Protein AF-0000000076552022 (afdb_homodimer)

InterPro domains:
  IPR011051 RmlC-like cupin domain superfamily [SSF51182] (37-109)
  IPR013096 Cupin 2, conserved barrel [PF07883] (40-100)
  IPR014710 RmlC-like jelly roll fold [G3DSA:2.60.120.10] (16-134)
  IPR053146 Quercetin 2,3-dioxygenase-like [PTHR36440] (40-104)

Radius of gyration: 19.05 Å; Cα contacts (8 Å, |Δi|>4): 678; chains: 2; bounding box: 36×60×44 Å

Foldseek 3Di:
DDPQPPDDPLPVDWDDDLPDFKIKHKDKDAADALPPFDWPDAWKAAQQKKKKKAWQAAWKWKDWAPDIDIDHHGDMDIHDHPTTMIMGRNGNGMTMMMMMIHSLVVVLVVVCVVDPDNDPVVNQVSQVVSRMGGD/DPDQCPDPDQPQDWDDDLPDFKIKHKDKDAADALPPFDWPDAWKAAQQKKKKKAWQAAWKWKDWAPDIDIDHHGDMDIHDHPTTMTMGHNGNGMTMMMMMIHSLVVVLVVCCVVDPDNDPVVNQVSQVVSRMGGD

Structure (mmCIF, N/CA/C/O backbone):
data_AF-0000000076552022-model_v1
#
loop_
_entity.id
_entity.type
_entity.pdbx_description
1 polymer 'Cupin domain'
#
loop_
_atom_site.group_PDB
_atom_site.id
_atom_site.type_symbol
_atom_site.label_atom_id
_atom_site.label_alt_id
_atom_site.label_comp_id
_atom_site.label_asym_id
_atom_site.label_entity_id
_atom_site.label_seq_id
_atom_site.pdbx_PDB_ins_code
_atom_site.Cartn_x
_atom_site.Cartn_y
_atom_site.Cartn_z
_atom_site.occupancy
_atom_site.B_iso_or_equiv
_atom_site.auth_seq_id
_atom_site.auth_comp_id
_atom_site.auth_asym_id
_atom_site.auth_atom_id
_atom_site.pdbx_PDB_model_num
ATOM 1 N N . MET A 1 1 ? -14.531 -3.98 -18.516 1 25.97 1 MET A N 1
ATOM 2 C CA . MET A 1 1 ? -13.68 -4.375 -17.406 1 25.97 1 MET A CA 1
ATOM 3 C C . MET A 1 1 ? -12.602 -3.326 -17.141 1 25.97 1 MET A C 1
ATOM 5 O O . MET A 1 1 ? -11.922 -2.887 -18.062 1 25.97 1 MET A O 1
ATOM 9 N N . PRO A 1 2 ? -12.555 -2.561 -15.914 1 28.98 2 PRO A N 1
ATOM 10 C CA . PRO A 1 2 ? -11.648 -1.412 -15.93 1 28.98 2 PRO A CA 1
ATOM 11 C C . PRO A 1 2 ? -10.188 -1.818 -16.156 1 28.98 2 PRO A C 1
ATOM 13 O O . PRO A 1 2 ? -9.797 -2.932 -15.789 1 28.98 2 PRO A O 1
ATOM 16 N N . SER A 1 3 ? -9.602 -1.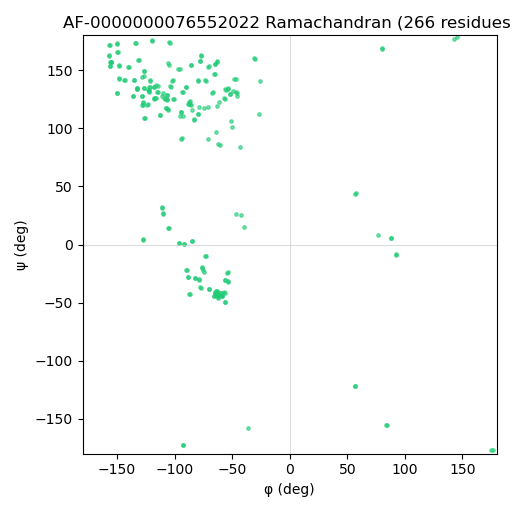271 -17.188 1 30.42 3 SER A N 1
ATOM 17 C CA . SER A 1 3 ? -8.219 -1.479 -17.609 1 30.42 3 SER A CA 1
ATOM 18 C C . SER A 1 3 ? -7.254 -1.313 -16.453 1 30.42 3 SER A C 1
ATOM 20 O O . SER A 1 3 ? -7.488 -0.507 -15.547 1 30.42 3 SER A O 1
ATOM 22 N N . PRO A 1 4 ? -6.359 -2.285 -16.344 1 32.91 4 PRO A N 1
ATOM 23 C CA . PRO A 1 4 ? -5.332 -2.088 -15.32 1 32.91 4 PRO A CA 1
ATOM 24 C C . PRO A 1 4 ? -4.645 -0.73 -15.43 1 32.91 4 PRO A C 1
ATOM 26 O O . PRO A 1 4 ? -4.332 -0.279 -16.531 1 32.91 4 PRO A O 1
ATOM 29 N N . THR A 1 5 ? -4.816 0.214 -14.695 1 30.05 5 THR A N 1
ATOM 30 C CA .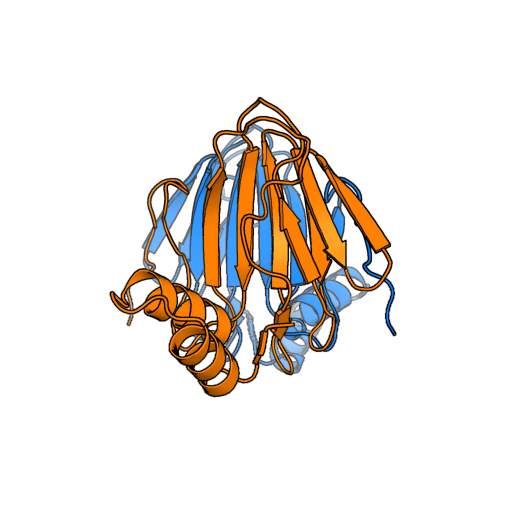 THR A 1 5 ? -4.16 1.517 -14.734 1 30.05 5 THR A CA 1
ATOM 31 C C . THR A 1 5 ? -2.701 1.404 -14.305 1 30.05 5 THR A C 1
ATOM 33 O O . THR A 1 5 ? -2.404 0.905 -13.219 1 30.05 5 THR A O 1
ATOM 36 N N . ILE A 1 6 ? -1.771 1.177 -15.273 1 32.69 6 ILE A N 1
ATOM 37 C CA . ILE A 1 6 ? -0.338 1.251 -15.016 1 32.69 6 ILE A CA 1
ATOM 38 C C . ILE A 1 6 ? 0.043 2.68 -14.633 1 32.69 6 ILE A C 1
ATOM 40 O O . ILE A 1 6 ? -0.282 3.629 -15.352 1 32.69 6 ILE A O 1
ATOM 44 N N . ALA A 1 7 ? 0.147 2.965 -13.375 1 33.47 7 ALA A N 1
ATOM 45 C CA . ALA A 1 7 ? 0.565 4.348 -13.164 1 33.47 7 ALA A CA 1
ATOM 46 C C . ALA A 1 7 ? 2.084 4.477 -13.219 1 33.47 7 ALA A C 1
ATOM 48 O O . ALA A 1 7 ? 2.807 3.588 -12.766 1 33.47 7 ALA A O 1
ATOM 49 N N . PRO A 1 8 ? 2.635 5.199 -14.188 1 31.22 8 PRO A N 1
ATOM 50 C CA . PRO A 1 8 ? 4.055 5.555 -14.102 1 31.22 8 PRO A CA 1
ATOM 51 C C . PRO A 1 8 ? 4.539 5.727 -12.664 1 31.22 8 PRO A C 1
ATOM 53 O O . PRO A 1 8 ? 3.727 5.828 -11.742 1 31.22 8 PRO A O 1
ATOM 56 N N . PRO A 1 9 ? 5.941 5.648 -12.406 1 31.11 9 PRO A N 1
ATOM 57 C CA . PRO A 1 9 ? 6.441 6.016 -11.078 1 31.11 9 PRO A CA 1
ATOM 58 C C . PRO A 1 9 ? 5.539 7.016 -10.359 1 31.11 9 PRO A C 1
ATOM 60 O O . PRO A 1 9 ? 4.973 7.91 -11 1 31.11 9 PRO A O 1
ATOM 63 N N . LEU A 1 10 ? 4.891 6.656 -9.305 1 40.28 10 LEU A N 1
ATOM 64 C CA . LEU A 1 10 ? 3.91 7.508 -8.641 1 40.28 10 LEU A CA 1
ATOM 65 C C . LEU A 1 10 ? 4.41 8.945 -8.555 1 40.28 10 LEU A C 1
ATOM 67 O O . LEU A 1 10 ? 5.234 9.273 -7.699 1 40.28 10 LEU A O 1
ATOM 71 N N . SER A 1 11 ? 5.172 9.391 -9.273 1 32.56 11 SER A N 1
ATOM 72 C CA . SER A 1 11 ? 5.164 10.852 -9.273 1 32.56 11 SER A CA 1
ATOM 73 C C . SER A 1 11 ? 3.74 11.398 -9.273 1 32.56 11 SER A C 1
ATOM 75 O O . SER A 1 11 ? 3.088 11.43 -10.32 1 32.56 11 SER A O 1
ATOM 77 N N . GLY A 1 12 ? 3.195 11.484 -8.125 1 40.91 12 GLY A N 1
ATOM 78 C CA . GLY A 1 12 ? 1.859 12.039 -7.988 1 40.91 12 GLY A CA 1
ATOM 79 C C . GLY A 1 12 ? 0.764 11.078 -8.414 1 40.91 12 GLY A C 1
ATOM 80 O O . GLY A 1 12 ? -0.41 11.453 -8.469 1 40.91 12 GLY A O 1
ATOM 81 N N . ASN A 1 13 ? 1.201 9.812 -8.688 1 53.66 13 ASN A N 1
ATOM 82 C CA . ASN A 1 13 ? 0.254 8.898 -9.328 1 53.66 13 ASN A CA 1
ATOM 83 C C . ASN A 1 13 ? -0.509 8.078 -8.297 1 53.66 13 ASN A C 1
ATOM 85 O O . ASN A 1 13 ? 0.049 7.688 -7.27 1 53.66 13 ASN A O 1
ATOM 89 N N . VAL A 1 14 ? -1.591 8.328 -8.211 1 53.44 14 VAL A N 1
ATOM 90 C CA . VAL A 1 14 ? -2.562 7.621 -7.387 1 53.44 14 VAL A CA 1
ATOM 91 C C . VAL A 1 14 ? -3.002 6.336 -8.086 1 53.44 14 VAL A C 1
ATOM 93 O O . VAL A 1 14 ? -3.281 6.34 -9.289 1 53.44 14 VAL A O 1
ATOM 96 N N . LEU A 1 15 ? -2.707 5.242 -7.387 1 70.81 15 LEU A N 1
ATOM 97 C CA . LEU A 1 15 ? -3.15 3.947 -7.891 1 70.81 15 LEU A CA 1
ATOM 98 C C . LEU A 1 15 ? -4.246 3.367 -7.004 1 70.81 15 LEU A C 1
ATOM 100 O O . LEU A 1 15 ? -4.121 3.355 -5.777 1 70.81 15 LEU A O 1
ATOM 104 N N . GLY A 1 16 ? -5.309 3.002 -7.633 1 76.69 16 GLY A N 1
ATOM 105 C CA . GLY A 1 16 ? -6.445 2.404 -6.957 1 76.69 16 GLY A CA 1
ATOM 106 C C . GLY A 1 16 ? -7.777 2.793 -7.57 1 76.69 16 GLY A C 1
ATOM 107 O O . GLY A 1 16 ? -7.82 3.377 -8.656 1 76.69 16 GLY A O 1
ATOM 108 N N . SER A 1 17 ? -8.781 2.223 -6.965 1 66.88 17 SER A N 1
ATOM 109 C CA . SER A 1 17 ? -10.133 2.523 -7.426 1 66.88 17 SER A CA 1
ATOM 110 C C . SER A 1 17 ? -10.945 3.227 -6.34 1 66.88 17 SER A C 1
ATOM 112 O O . SER A 1 17 ? -10.828 2.891 -5.16 1 66.88 17 SER A O 1
ATOM 114 N N . PRO A 1 18 ? -11.664 4.238 -6.77 1 73.19 18 PRO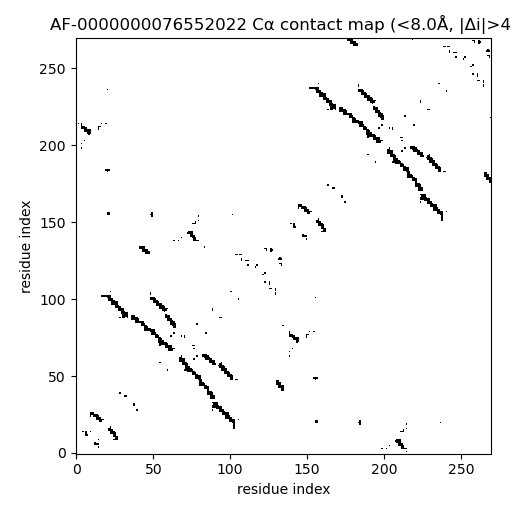 A N 1
ATOM 115 C CA . PRO A 1 18 ? -12.5 4.938 -5.797 1 73.19 18 PRO A CA 1
ATOM 116 C C . PRO A 1 18 ? -13.445 3.996 -5.051 1 73.19 18 PRO A C 1
ATOM 118 O O . PRO A 1 18 ? -13.867 4.297 -3.93 1 73.19 18 PRO A O 1
ATOM 121 N N . ASP A 1 19 ? -13.711 2.924 -5.684 1 77.06 19 ASP A N 1
ATOM 122 C CA . ASP A 1 19 ? -14.602 1.954 -5.059 1 77.06 19 ASP A CA 1
ATOM 123 C C . ASP A 1 19 ? -13.828 0.748 -4.535 1 77.06 19 ASP A C 1
ATOM 125 O O . ASP A 1 19 ? -14.422 -0.265 -4.164 1 77.06 19 ASP A O 1
ATOM 129 N N . GLY A 1 20 ? -12.594 0.937 -4.473 1 82.31 20 GLY A N 1
ATOM 130 C CA . GLY A 1 20 ? -11.758 -0.175 -4.047 1 82.31 20 GLY A CA 1
ATOM 131 C C . GLY A 1 20 ? -11.492 -0.183 -2.553 1 82.31 20 GLY A C 1
ATOM 132 O O . GLY A 1 20 ? -12.164 0.521 -1.795 1 82.31 20 GLY A O 1
ATOM 133 N N . ALA A 1 21 ? -10.633 -1.082 -2.23 1 85.88 21 ALA A N 1
ATOM 134 C CA . ALA A 1 21 ? -10.328 -1.26 -0.812 1 85.88 21 ALA A CA 1
ATOM 135 C C . ALA A 1 21 ? -9.297 -0.239 -0.339 1 85.88 21 ALA A C 1
ATOM 137 O O . ALA A 1 21 ? -9.305 0.166 0.825 1 85.88 21 ALA A O 1
ATOM 138 N N . PHE A 1 22 ? -8.469 0.157 -1.28 1 90.31 22 PHE A N 1
ATOM 139 C CA . PHE A 1 22 ? -7.402 1.073 -0.892 1 90.31 22 PHE A CA 1
ATOM 140 C C . PHE A 1 22 ? -6.906 1.868 -2.094 1 90.31 22 PHE A C 1
ATOM 142 O O . PHE A 1 22 ? -7.242 1.549 -3.236 1 90.31 22 PHE A O 1
ATOM 149 N N . ILE A 1 23 ? -6.211 2.959 -1.806 1 87.81 23 ILE A N 1
ATOM 150 C CA . ILE A 1 23 ? -5.543 3.824 -2.771 1 87.81 23 ILE A CA 1
ATOM 151 C C . ILE A 1 23 ? -4.078 4 -2.375 1 87.81 23 ILE A C 1
ATOM 153 O O . ILE A 1 23 ? -3.766 4.191 -1.198 1 87.81 23 ILE A O 1
ATOM 157 N N . LEU A 1 24 ? -3.189 3.879 -3.33 1 89.69 24 LEU A N 1
ATOM 158 C CA . LEU A 1 24 ? -1.768 4.168 -3.178 1 89.69 24 LEU A CA 1
ATOM 159 C C . LEU A 1 24 ? -1.399 5.469 -3.881 1 89.69 24 LEU A C 1
ATOM 161 O O . LEU A 1 24 ? -1.761 5.676 -5.043 1 89.69 24 LEU A O 1
ATOM 165 N N . ALA A 1 25 ? -0.719 6.367 -3.146 1 88.88 25 ALA A N 1
ATOM 166 C CA . ALA A 1 25 ? -0.235 7.613 -3.734 1 88.88 25 ALA A CA 1
ATOM 167 C C . ALA A 1 25 ? 1.224 7.867 -3.361 1 88.88 25 ALA A C 1
ATOM 169 O O . ALA A 1 25 ? 1.626 7.645 -2.217 1 88.88 25 ALA A O 1
ATOM 170 N N . GLU A 1 26 ? 1.987 8.234 -4.305 1 88.75 26 GLU A N 1
ATOM 171 C CA . GLU A 1 26 ? 3.357 8.648 -4.016 1 88.75 26 GLU A CA 1
ATOM 172 C C . GLU A 1 26 ? 3.447 10.156 -3.816 1 88.75 26 GLU A C 1
ATOM 174 O O . GLU A 1 26 ? 2.93 10.93 -4.629 1 88.75 26 GLU A O 1
ATOM 179 N N . TRP A 1 27 ? 4.105 10.586 -2.732 1 89.75 27 TRP A N 1
ATOM 180 C CA . TRP A 1 27 ? 4.219 12.008 -2.404 1 89.75 27 TRP A CA 1
ATOM 181 C C . TRP A 1 27 ? 5.664 12.375 -2.082 1 89.75 27 TRP A C 1
ATOM 183 O O . TRP A 1 27 ? 6.484 11.5 -1.785 1 89.75 27 TRP A O 1
ATOM 193 N N . G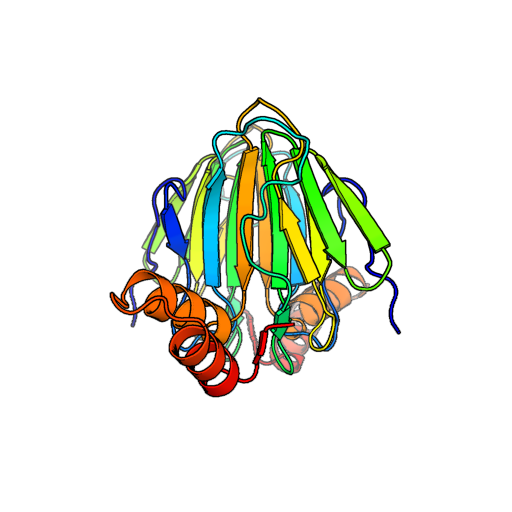LN A 1 28 ? 5.871 13.633 -2.217 1 92.12 28 GLN A N 1
ATOM 194 C CA . GLN A 1 28 ? 7.18 14.18 -1.866 1 92.12 28 GLN A CA 1
ATOM 195 C C . GLN A 1 28 ? 7.039 15.469 -1.062 1 92.12 28 GLN A C 1
ATOM 197 O O . GLN A 1 28 ? 6.102 16.25 -1.278 1 92.12 28 GLN A O 1
ATOM 202 N N . ASP A 1 29 ? 7.883 15.633 -0.109 1 93.19 29 ASP A N 1
ATOM 203 C CA . ASP A 1 29 ? 8.062 16.891 0.619 1 93.19 29 ASP A CA 1
ATOM 204 C C . ASP A 1 29 ? 9.508 17.375 0.521 1 93.19 29 ASP A C 1
ATOM 206 O O . ASP A 1 29 ? 10.445 16.594 0.717 1 93.19 29 ASP A O 1
ATOM 210 N N . PRO A 1 30 ? 9.766 18.625 0.21 1 93.19 30 PRO A N 1
ATOM 211 C CA . PRO A 1 30 ? 11.109 19.109 -0.102 1 93.19 30 PRO A CA 1
ATOM 212 C C . PRO A 1 30 ? 12 19.219 1.135 1 93.19 30 PRO A C 1
ATOM 214 O O . PRO A 1 30 ? 13.219 19.344 1.013 1 93.19 30 PRO A O 1
ATOM 217 N N . GLY A 1 31 ? 11.516 19.094 2.271 1 94.69 31 GLY A N 1
ATOM 218 C CA . GLY A 1 31 ? 12.266 19.375 3.48 1 94.69 31 GLY A CA 1
ATOM 219 C C . GLY A 1 31 ? 12.328 20.859 3.803 1 94.69 31 GLY A C 1
ATOM 220 O O . GLY A 1 31 ? 11.758 21.688 3.082 1 94.69 31 GLY A O 1
ATOM 221 N N . GLY A 1 32 ? 12.75 21.203 4.922 1 94.62 32 GLY A N 1
ATOM 222 C CA . GLY A 1 32 ? 12.859 22.562 5.426 1 94.62 32 GLY A CA 1
ATOM 223 C C . GLY A 1 32 ? 13.328 22.625 6.867 1 94.62 32 GLY A C 1
ATOM 224 O O . GLY A 1 32 ? 13.781 21.625 7.426 1 94.62 32 GLY A O 1
ATOM 225 N N . PRO A 1 33 ? 13.359 23.828 7.348 1 93.12 33 PRO A N 1
ATOM 226 C CA . PRO A 1 33 ? 13.797 23.953 8.742 1 93.12 33 PRO A CA 1
ATOM 227 C C . PRO A 1 33 ? 13.008 23.031 9.68 1 93.12 33 PRO A C 1
ATOM 229 O O . PRO A 1 33 ? 11.773 23.016 9.633 1 93.12 33 PRO A O 1
ATOM 232 N N . PRO A 1 34 ? 13.664 22.266 10.492 1 88.12 34 PRO A N 1
ATOM 233 C CA . PRO A 1 34 ? 13.016 21.234 11.289 1 88.12 34 PRO A CA 1
ATOM 234 C C . PRO A 1 34 ? 12.266 21.797 12.492 1 88.12 34 PRO A C 1
ATOM 236 O O . PRO A 1 34 ? 11.453 21.094 13.102 1 88.12 34 PRO A O 1
ATOM 239 N N . ASP A 1 35 ? 12.594 23.016 12.938 1 90.5 35 ASP A N 1
ATOM 240 C CA . ASP A 1 35 ? 11.961 23.625 14.109 1 90.5 35 ASP A CA 1
ATOM 241 C C . ASP A 1 35 ? 11.422 25.016 13.781 1 90.5 35 ASP A C 1
ATOM 243 O O . ASP A 1 35 ? 12.164 25.875 13.32 1 90.5 35 ASP A O 1
ATOM 247 N N . PRO A 1 36 ? 10.109 25.297 13.906 1 93.12 36 PRO A N 1
ATOM 248 C CA . PRO A 1 36 ? 9.188 24.281 14.414 1 93.12 36 PRO A CA 1
ATOM 249 C C . PRO A 1 36 ? 8.836 23.234 13.359 1 93.12 36 PRO A C 1
ATOM 251 O O . PRO A 1 36 ? 9.102 23.422 12.172 1 93.12 36 PRO A O 1
ATOM 254 N N . PRO A 1 37 ? 8.289 22.078 13.812 1 93.56 37 PRO A N 1
ATOM 255 C CA . PRO A 1 37 ? 7.91 21.062 12.828 1 93.56 37 PRO A CA 1
ATOM 256 C C . PRO A 1 37 ? 6.988 21.609 11.742 1 93.56 37 PRO A C 1
ATOM 258 O O . PRO A 1 37 ? 6.031 22.328 12.039 1 93.56 37 PRO A O 1
ATOM 261 N N . ARG A 1 38 ? 7.305 21.266 10.5 1 94.38 38 ARG A N 1
ATOM 262 C CA . ARG A 1 38 ? 6.473 21.609 9.352 1 94.38 38 ARG A CA 1
ATOM 263 C C . ARG A 1 38 ? 5.508 20.469 9.016 1 94.38 38 ARG A C 1
ATOM 265 O O . ARG A 1 38 ? 5.809 19.625 8.172 1 94.38 38 ARG A O 1
ATOM 272 N N . LEU A 1 39 ? 4.34 20.562 9.594 1 95.25 39 LEU A N 1
ATOM 273 C CA . LEU A 1 39 ? 3.375 19.484 9.445 1 95.25 39 LEU A CA 1
ATOM 274 C C . LEU A 1 39 ? 2.889 19.391 8 1 95.25 39 LEU A C 1
ATOM 276 O O . LEU A 1 39 ? 2.521 20.406 7.398 1 95.25 39 LEU A O 1
ATOM 280 N N . ILE A 1 40 ? 2.92 18.203 7.461 1 94.44 40 ILE A N 1
ATOM 281 C CA . ILE A 1 40 ? 2.391 17.984 6.121 1 94.44 40 ILE A CA 1
ATOM 282 C C . ILE A 1 40 ? 0.865 17.922 6.168 1 94.44 40 ILE A C 1
ATOM 284 O O . ILE A 1 40 ? 0.19 18.375 5.242 1 94.44 40 ILE A O 1
ATOM 288 N N . ALA A 1 41 ? 0.335 17.359 7.188 1 94.75 41 ALA A N 1
ATOM 289 C CA . ALA A 1 41 ? -1.09 17.391 7.512 1 94.75 41 ALA A CA 1
ATOM 290 C C . ALA A 1 41 ? -1.316 17.844 8.945 1 94.75 41 ALA A C 1
ATOM 292 O O . ALA A 1 41 ? -0.527 17.531 9.836 1 94.75 41 ALA A O 1
ATOM 293 N N . PRO A 1 42 ? -2.402 18.594 9.172 1 95.38 42 PRO A N 1
ATOM 294 C CA . PRO A 1 42 ? -2.703 18.953 10.562 1 95.38 42 PRO A CA 1
ATOM 295 C C . PRO A 1 42 ? -3 17.75 11.438 1 95.38 42 PRO A C 1
ATOM 297 O O . PRO A 1 42 ? -3.318 16.672 10.922 1 95.38 42 PRO A O 1
ATOM 300 N N . LEU A 1 43 ? -2.83 17.938 12.727 1 96.94 43 LEU A N 1
ATOM 301 C CA . LEU A 1 43 ? -3.229 16.875 13.641 1 96.94 43 LEU A CA 1
ATOM 302 C C . LEU A 1 43 ? -4.699 16.516 13.461 1 96.94 43 LEU A C 1
ATOM 304 O O . LEU A 1 43 ? -5.562 17.406 13.484 1 96.94 43 LEU A O 1
ATOM 308 N N . HIS A 1 44 ? -5.02 15.234 13.227 1 98.06 44 HIS A N 1
ATOM 309 C CA . HIS A 1 44 ? -6.383 14.789 12.953 1 98.06 44 HIS A CA 1
ATOM 310 C C . HIS A 1 44 ? -6.555 13.312 13.281 1 98.06 44 HIS A C 1
ATOM 312 O O . HIS A 1 44 ? -5.59 12.641 13.656 1 98.06 44 HIS A O 1
ATOM 318 N N . VAL A 1 45 ? -7.758 12.867 13.227 1 98.19 45 VAL A N 1
ATOM 319 C CA . VAL A 1 45 ? -8.086 11.461 13.438 1 98.19 45 VAL A CA 1
ATOM 320 C C . VAL A 1 45 ? -9.102 11 12.391 1 98.19 45 VAL A C 1
ATOM 322 O O . VAL A 1 45 ? -10.023 11.742 12.047 1 98.19 45 VAL A O 1
ATOM 325 N N . HIS A 1 46 ? -8.805 9.922 11.719 1 97.81 46 HIS A N 1
ATOM 326 C CA . HIS A 1 46 ? -9.812 9.195 10.953 1 97.81 46 HIS A CA 1
ATOM 327 C C . HIS A 1 46 ? -10.539 8.172 11.828 1 97.81 46 HIS A C 1
ATOM 329 O O . HIS A 1 46 ? -9.914 7.238 12.336 1 97.81 46 HIS A O 1
ATOM 335 N N . HIS A 1 47 ? -11.812 8.305 11.883 1 97.5 47 HIS A N 1
ATOM 336 C CA . HIS A 1 47 ? -12.516 7.484 12.859 1 97.5 47 HIS A CA 1
ATOM 337 C C . HIS A 1 47 ? -12.695 6.059 12.352 1 97.5 47 HIS A C 1
ATOM 339 O O . HIS A 1 47 ? -12.695 5.113 13.148 1 97.5 47 HIS A O 1
ATOM 345 N N . ASN A 1 48 ? -12.797 5.871 11.016 1 95.44 48 ASN A N 1
ATOM 346 C CA . ASN A 1 48 ? -13.125 4.543 10.508 1 95.44 48 ASN A CA 1
ATOM 347 C C . ASN A 1 48 ? -12.125 4.082 9.453 1 95.44 48 ASN A C 1
ATOM 349 O O . ASN A 1 48 ? -12.328 3.062 8.789 1 95.44 48 ASN A O 1
ATOM 353 N N . ASP A 1 49 ? -11.102 4.887 9.211 1 95.25 49 ASP A N 1
ATOM 354 C CA . ASP A 1 49 ? -10.195 4.59 8.109 1 95.25 49 ASP A CA 1
ATOM 355 C C . ASP A 1 49 ? -8.758 4.43 8.602 1 95.25 49 ASP A C 1
ATOM 357 O O . ASP A 1 49 ? -8.289 5.215 9.43 1 95.25 49 ASP A O 1
ATOM 361 N N . ASP A 1 50 ? -8.109 3.387 8.078 1 92.62 50 ASP A N 1
ATOM 362 C CA . ASP A 1 50 ? -6.691 3.16 8.336 1 92.62 50 ASP A CA 1
ATOM 363 C C . ASP A 1 50 ? -5.824 3.939 7.348 1 92.62 50 ASP A C 1
ATOM 365 O O . ASP A 1 50 ? -6.273 4.273 6.25 1 92.62 50 ASP A O 1
ATOM 369 N N . GLU A 1 51 ? -4.633 4.223 7.773 1 93.75 51 GLU A N 1
ATOM 370 C CA . GLU A 1 51 ? -3.674 4.934 6.938 1 93.75 51 GLU A CA 1
ATOM 371 C C . GLU A 1 51 ? -2.254 4.418 7.168 1 93.75 51 GLU A C 1
ATOM 373 O O . GLU A 1 51 ? -1.907 4.016 8.281 1 93.75 51 GLU A O 1
ATOM 378 N N . ALA A 1 52 ? -1.473 4.324 6.121 1 92.31 52 ALA A N 1
ATOM 379 C CA . ALA A 1 52 ? -0.097 3.854 6.266 1 92.31 52 ALA A CA 1
ATOM 380 C C . ALA A 1 52 ? 0.852 4.648 5.375 1 92.31 52 ALA A C 1
ATOM 382 O O . ALA A 1 52 ? 0.437 5.199 4.352 1 92.31 52 ALA A O 1
ATOM 383 N N . TRP A 1 53 ? 2.066 4.723 5.781 1 92.81 53 TRP A N 1
ATOM 384 C CA . TRP A 1 53 ? 3.154 5.336 5.027 1 92.81 53 TRP A CA 1
ATOM 385 C C . TRP A 1 53 ? 4.273 4.332 4.773 1 92.81 53 TRP A C 1
ATOM 387 O O . TRP A 1 53 ? 4.574 3.496 5.629 1 92.81 53 TRP A O 1
ATOM 397 N N . TYR A 1 54 ? 4.875 4.328 3.67 1 91.19 54 TYR A N 1
ATOM 398 C CA . TYR A 1 54 ? 6.133 3.664 3.34 1 91.19 54 TYR A CA 1
ATOM 399 C C . TYR A 1 54 ? 7.148 4.66 2.791 1 91.19 54 TYR A C 1
ATOM 401 O O . TYR A 1 54 ? 6.918 5.281 1.75 1 91.19 54 TYR A O 1
ATOM 409 N N . VAL A 1 55 ? 8.273 4.762 3.486 1 93.38 55 VAL A N 1
ATOM 410 C CA . VAL A 1 55 ? 9.266 5.762 3.094 1 93.38 55 VAL A CA 1
ATOM 411 C C . VAL A 1 55 ? 10.18 5.188 2.014 1 93.38 55 VAL A C 1
ATOM 413 O O . VAL A 1 55 ? 10.82 4.16 2.221 1 93.38 55 VAL A O 1
ATOM 416 N N . LEU A 1 56 ? 10.156 5.852 0.903 1 92.62 56 LEU A N 1
ATOM 417 C CA . LEU A 1 56 ? 10.969 5.418 -0.232 1 92.62 56 LEU A CA 1
ATOM 418 C C . LEU A 1 56 ? 12.375 6.004 -0.155 1 92.62 56 LEU A C 1
ATOM 420 O O . LEU A 1 56 ? 13.352 5.324 -0.474 1 92.62 56 LEU A O 1
ATOM 424 N N . GLU A 1 57 ? 12.445 7.242 0.195 1 94.38 57 GLU A N 1
ATOM 425 C CA . GLU A 1 57 ? 13.68 8.008 0.334 1 94.38 57 GLU A CA 1
ATOM 426 C C . GLU A 1 57 ? 13.547 9.07 1.417 1 94.38 57 GLU A C 1
ATOM 428 O O . GLU A 1 57 ? 12.5 9.711 1.544 1 94.38 57 GLU A O 1
ATOM 433 N N . GLY A 1 58 ? 14.641 9.273 2.17 1 96.62 58 GLY A N 1
ATOM 434 C CA . GLY A 1 58 ? 14.641 10.312 3.189 1 96.62 58 GLY A CA 1
ATOM 435 C C . GLY A 1 58 ? 14.047 9.844 4.508 1 96.62 58 GLY A C 1
ATOM 436 O O . GLY A 1 58 ? 14.219 8.688 4.898 1 96.62 58 GLY A O 1
ATOM 437 N N . THR A 1 59 ? 13.547 10.883 5.258 1 95.94 59 THR A N 1
ATOM 438 C CA . THR A 1 59 ? 13.055 10.609 6.602 1 95.94 59 THR A CA 1
ATOM 439 C C . THR A 1 59 ? 11.695 11.273 6.824 1 95.94 59 THR A C 1
ATOM 441 O O . THR A 1 59 ? 11.484 12.414 6.418 1 95.94 59 THR A O 1
ATOM 444 N N . LEU A 1 60 ? 10.805 10.516 7.383 1 95.75 60 LEU A N 1
ATOM 445 C CA . LEU A 1 60 ? 9.492 11 7.777 1 95.75 60 LEU A CA 1
ATOM 446 C C . LEU A 1 60 ? 9.25 10.766 9.266 1 95.75 60 LEU A C 1
ATOM 448 O O . LEU A 1 60 ? 9.562 9.695 9.789 1 95.75 60 LEU A O 1
ATOM 452 N N . ARG A 1 61 ? 8.797 11.711 9.953 1 96.94 61 ARG A N 1
ATOM 453 C CA . ARG A 1 61 ? 8.344 11.523 11.328 1 96.94 61 ARG A CA 1
ATOM 454 C C . ARG A 1 61 ? 6.82 11.492 11.398 1 96.94 61 ARG A C 1
ATOM 456 O O . ARG A 1 61 ? 6.148 12.289 10.742 1 96.94 61 ARG A O 1
ATOM 463 N N . ILE A 1 62 ? 6.316 10.547 12.164 1 95.25 62 ILE A N 1
ATOM 464 C CA . ILE A 1 62 ? 4.875 10.367 12.32 1 95.25 62 ILE A CA 1
ATOM 465 C C . ILE A 1 62 ? 4.512 10.344 13.805 1 95.25 62 ILE A C 1
ATOM 467 O O . ILE A 1 62 ? 5.094 9.578 14.578 1 95.25 62 ILE A O 1
ATOM 471 N N . LYS A 1 63 ? 3.684 11.219 14.141 1 96.31 63 LYS A N 1
ATOM 472 C CA . LYS A 1 63 ? 3.062 11.133 15.453 1 96.31 63 LYS A CA 1
ATOM 473 C C . LYS A 1 63 ? 1.803 10.273 15.414 1 96.31 63 LYS A C 1
ATOM 475 O O . LYS A 1 63 ? 0.905 10.516 14.609 1 96.31 63 LYS A O 1
ATOM 480 N N . SER A 1 64 ? 1.797 9.266 16.172 1 94.94 64 SER A N 1
ATOM 481 C CA . SER A 1 64 ? 0.661 8.367 16.328 1 94.94 64 SER A CA 1
ATOM 482 C C . SER A 1 64 ? 0.269 8.219 17.797 1 94.94 64 SER A C 1
ATOM 484 O O . SER A 1 64 ? 0.912 7.477 18.547 1 94.94 64 SER A O 1
ATOM 486 N N . GLY A 1 65 ? -0.882 8.828 18.094 1 95 65 GLY A N 1
ATOM 487 C CA . GLY A 1 65 ? -1.174 8.945 19.516 1 95 65 GLY A CA 1
ATOM 488 C C . GLY A 1 65 ? -0.079 9.656 20.281 1 95 65 GLY A C 1
ATOM 489 O O . GLY A 1 65 ? 0.325 10.758 19.938 1 95 65 GLY A O 1
ATOM 490 N N . ASP A 1 66 ? 0.456 8.969 21.25 1 92.94 66 ASP A N 1
ATOM 491 C CA . ASP A 1 66 ? 1.491 9.562 22.094 1 92.94 66 ASP A CA 1
ATOM 492 C C . ASP A 1 66 ? 2.885 9.18 21.609 1 92.94 66 ASP A C 1
ATOM 494 O O . ASP A 1 66 ? 3.889 9.648 22.141 1 92.94 66 ASP A O 1
ATOM 498 N N . ASN A 1 67 ? 2.92 8.469 20.594 1 91.5 67 ASN A N 1
ATOM 499 C CA . ASN A 1 67 ? 4.199 7.984 20.078 1 91.5 67 ASN A CA 1
ATOM 500 C C . ASN A 1 67 ? 4.652 8.789 18.875 1 91.5 67 ASN A C 1
ATOM 502 O O . ASN A 1 67 ? 3.824 9.234 18.062 1 91.5 67 ASN A O 1
ATOM 506 N N . GLU A 1 68 ? 5.871 9.023 18.828 1 92.88 68 GLU A N 1
ATOM 507 C CA . GLU A 1 68 ? 6.496 9.609 17.641 1 92.88 68 GLU A CA 1
ATOM 508 C C . GLU A 1 68 ? 7.504 8.648 17.016 1 92.88 68 GLU A C 1
ATOM 510 O O . GLU A 1 68 ? 8.406 8.156 17.703 1 92.88 68 GLU A O 1
ATOM 515 N N . ILE A 1 69 ? 7.379 8.375 15.789 1 91.88 69 ILE A N 1
ATOM 516 C CA . ILE A 1 69 ? 8.211 7.41 15.07 1 91.88 69 ILE A CA 1
ATOM 517 C C . ILE A 1 69 ? 8.984 8.125 13.969 1 91.88 69 ILE A C 1
ATOM 519 O O . ILE A 1 69 ? 8.406 8.883 13.188 1 91.88 69 ILE A O 1
ATOM 523 N N . GLU A 1 70 ? 10.227 7.957 14 1 93.31 70 GLU A N 1
ATOM 524 C CA . GLU A 1 70 ? 11.031 8.406 12.867 1 93.31 70 GLU A CA 1
ATOM 525 C C . GLU A 1 70 ? 11.266 7.266 11.875 1 93.31 70 GLU A C 1
ATOM 527 O O . GLU A 1 70 ? 11.875 6.25 12.219 1 93.31 70 GLU A O 1
ATOM 532 N N . ALA A 1 71 ? 10.734 7.402 10.727 1 92.06 71 ALA A N 1
ATOM 533 C CA . ALA A 1 71 ? 10.805 6.367 9.695 1 92.06 71 ALA A CA 1
ATOM 534 C C . ALA A 1 71 ? 11.773 6.766 8.586 1 92.06 71 ALA A C 1
ATOM 536 O O . ALA A 1 71 ? 11.648 7.852 8.008 1 92.06 71 ALA A O 1
ATOM 537 N N . SER A 1 72 ? 12.727 5.914 8.32 1 93.31 72 SER A N 1
ATOM 538 C CA . SER A 1 72 ? 13.664 6.137 7.223 1 93.31 72 SER A CA 1
ATOM 539 C C . SER A 1 72 ? 13.344 5.238 6.035 1 93.31 72 SER A C 1
ATOM 541 O O . SER A 1 72 ? 12.406 4.438 6.086 1 93.31 72 SER A O 1
ATOM 543 N N . ALA A 1 73 ? 14.078 5.461 4.941 1 92.31 73 ALA A N 1
ATOM 544 C CA . ALA A 1 73 ? 13.836 4.699 3.721 1 92.31 73 ALA A CA 1
ATOM 545 C C . ALA A 1 73 ? 13.703 3.209 4.02 1 92.31 73 ALA A C 1
ATOM 547 O O . ALA A 1 73 ? 14.516 2.646 4.758 1 92.31 73 ALA A O 1
ATOM 548 N N . GLY A 1 74 ? 12.648 2.654 3.461 1 87.38 74 GLY A N 1
ATOM 549 C CA . GLY A 1 74 ? 12.422 1.229 3.648 1 87.38 74 GLY A CA 1
ATOM 550 C C . GLY A 1 74 ? 11.539 0.918 4.844 1 87.38 74 GLY A C 1
ATOM 551 O O . GLY A 1 74 ? 11.102 -0.219 5.016 1 87.38 74 GLY A O 1
ATOM 552 N N . SER A 1 75 ? 11.258 1.94 5.652 1 86.69 75 SER A N 1
ATOM 553 C CA . SER A 1 75 ? 10.398 1.753 6.82 1 86.69 75 SER A CA 1
ATOM 554 C C . SER A 1 75 ? 8.953 2.127 6.508 1 86.69 75 SER A C 1
ATOM 556 O O . SER A 1 75 ? 8.695 2.936 5.617 1 86.69 75 SER A O 1
ATOM 558 N N . SER A 1 76 ? 8.078 1.462 7.223 1 88.19 76 SER A N 1
ATOM 559 C CA . SER A 1 76 ? 6.648 1.749 7.094 1 88.19 76 SER A CA 1
ATOM 560 C C . SER A 1 76 ? 6.02 2.035 8.453 1 88.19 76 SER A C 1
ATOM 562 O O . SER A 1 76 ? 6.52 1.575 9.484 1 88.19 76 SER A O 1
ATOM 564 N N . VAL A 1 77 ? 5.023 2.848 8.469 1 88.31 77 VAL A N 1
ATOM 565 C CA . VAL A 1 77 ? 4.246 3.15 9.664 1 88.31 77 VAL A CA 1
ATOM 566 C C . VAL A 1 77 ? 2.76 2.963 9.375 1 88.31 77 VAL A C 1
ATOM 568 O O . VAL A 1 77 ? 2.26 3.416 8.344 1 88.31 77 VAL A O 1
ATOM 571 N N . PHE A 1 78 ? 2.125 2.217 10.18 1 88.81 78 PHE A N 1
ATOM 572 C CA . PHE A 1 78 ? 0.686 1.996 10.102 1 88.81 78 PHE A CA 1
ATOM 573 C C . PHE A 1 78 ? -0.034 2.703 11.242 1 88.81 78 PHE A C 1
ATOM 575 O O . PHE A 1 78 ? 0.321 2.527 12.406 1 88.81 78 PHE A O 1
ATOM 582 N N . VAL A 1 79 ? -0.985 3.52 10.922 1 92.19 79 VAL A N 1
ATOM 583 C CA . VAL A 1 79 ? -1.812 4.191 11.922 1 92.19 79 VAL A CA 1
ATOM 584 C C . VAL A 1 79 ? -3.242 3.666 11.844 1 92.19 79 VAL A C 1
ATOM 586 O O . VAL A 1 79 ? -3.965 3.945 10.883 1 92.19 79 VAL A O 1
ATOM 589 N N . PRO A 1 80 ? -3.713 2.941 12.852 1 91 80 PRO A N 1
ATOM 590 C CA . PRO A 1 80 ? -5.07 2.393 12.82 1 91 80 PRO A CA 1
ATOM 591 C C . PRO A 1 80 ? -6.145 3.467 12.961 1 91 80 PRO A C 1
ATOM 593 O O . PRO A 1 80 ? -5.895 4.523 13.555 1 91 80 PRO A O 1
ATOM 596 N N . ARG A 1 81 ? -7.332 3.109 12.375 1 94.75 81 ARG A N 1
ATOM 597 C CA . ARG A 1 81 ? -8.477 3.992 12.555 1 94.75 81 ARG A CA 1
ATOM 598 C C . ARG A 1 81 ? -8.648 4.379 14.023 1 94.75 81 ARG A C 1
ATOM 600 O O . ARG A 1 81 ? -8.359 3.582 14.914 1 94.75 81 ARG A O 1
ATOM 607 N N . GLY A 1 82 ? -9.039 5.617 14.25 1 96.06 82 GLY A N 1
ATOM 608 C CA . GLY A 1 82 ? -9.328 6.098 15.594 1 96.06 82 GLY A CA 1
ATOM 609 C C . GLY A 1 82 ? -8.102 6.637 16.312 1 96.06 82 GLY A C 1
ATOM 610 O O . GLY A 1 82 ? -8.172 6.996 17.484 1 96.06 82 GLY A O 1
ATOM 611 N N . THR A 1 83 ? -6.98 6.727 15.664 1 95.62 83 THR A N 1
ATOM 612 C CA . THR A 1 83 ? -5.742 7.168 16.297 1 95.62 83 THR A CA 1
ATOM 613 C C . THR A 1 83 ? -5.371 8.578 15.836 1 95.62 83 THR A C 1
ATOM 615 O O . THR A 1 83 ? -5.137 8.805 14.648 1 95.62 83 THR A O 1
ATOM 618 N N . PRO A 1 84 ? -5.332 9.562 16.766 1 98.12 84 PRO A N 1
ATOM 619 C CA . PRO A 1 84 ? -4.824 10.883 16.375 1 98.12 84 PRO A CA 1
ATOM 620 C C . PRO A 1 84 ? -3.416 10.82 15.789 1 98.12 84 PRO A C 1
ATOM 622 O O . PRO A 1 84 ? -2.551 10.117 16.328 1 98.12 84 PRO A O 1
ATOM 625 N N . HIS A 1 85 ? -3.205 11.5 14.664 1 97.56 85 HIS A N 1
ATOM 626 C CA . HIS A 1 85 ? -1.885 11.422 14.055 1 97.56 85 HIS A CA 1
ATOM 627 C C . HIS A 1 85 ? -1.602 12.641 13.188 1 97.56 85 HIS A C 1
ATOM 629 O O . HIS A 1 85 ? -2.516 13.406 12.859 1 97.56 85 HIS A O 1
ATOM 635 N N . THR A 1 86 ? -0.393 12.93 12.977 1 97.25 86 THR A N 1
ATOM 636 C CA . THR A 1 86 ? 0.188 13.852 12.008 1 97.25 86 THR A CA 1
ATOM 637 C C . THR A 1 86 ? 1.576 13.383 11.578 1 97.25 86 THR A C 1
ATOM 639 O O . THR A 1 86 ? 2.074 12.367 12.078 1 97.25 86 THR A O 1
ATOM 642 N N . TYR A 1 87 ? 2.139 14.016 10.617 1 96.56 87 TYR A N 1
ATOM 643 C CA . TYR A 1 87 ? 3.469 13.633 10.156 1 96.56 87 TYR A CA 1
ATOM 644 C C . TYR A 1 87 ? 4.164 14.805 9.469 1 96.56 87 TYR A C 1
ATOM 646 O O . TYR A 1 87 ? 3.506 15.742 9.008 1 96.56 87 TYR A O 1
ATOM 654 N N . TRP A 1 88 ? 5.43 14.805 9.477 1 96.12 88 TRP A N 1
ATOM 655 C CA . TRP A 1 88 ? 6.223 15.875 8.883 1 96.12 88 TRP A CA 1
ATOM 656 C C . TRP A 1 88 ? 7.609 15.375 8.492 1 96.12 88 TRP A C 1
ATOM 658 O O . TRP A 1 88 ? 8.016 14.273 8.883 1 96.12 88 TRP A O 1
ATOM 668 N N . ASN A 1 89 ? 8.219 16.062 7.57 1 96.75 89 ASN A N 1
ATOM 669 C CA . ASN A 1 89 ? 9.641 15.898 7.266 1 96.75 89 ASN A CA 1
ATOM 670 C C . ASN A 1 89 ? 10.516 16.641 8.273 1 96.75 89 ASN A C 1
ATOM 672 O O . ASN A 1 89 ? 10.539 17.875 8.297 1 96.75 89 ASN A O 1
ATOM 676 N N . PRO A 1 90 ? 11.266 15.891 9.078 1 97.44 90 PRO A N 1
ATOM 677 C CA . PRO A 1 90 ? 12.031 16.547 10.133 1 97.44 90 PRO A CA 1
ATOM 678 C C . PRO A 1 90 ? 13.391 17.062 9.641 1 97.44 90 PRO A C 1
ATOM 680 O O . PRO A 1 90 ? 14.211 17.5 10.445 1 97.44 90 PRO A O 1
ATOM 683 N N . THR A 1 91 ? 13.68 16.922 8.406 1 97.38 91 THR A N 1
ATOM 684 C CA . THR A 1 91 ? 15.008 17.234 7.906 1 97.38 91 THR A CA 1
ATOM 685 C C . THR A 1 91 ? 14.945 18.344 6.855 1 97.38 91 THR A C 1
ATOM 687 O O . THR A 1 91 ? 13.859 18.781 6.473 1 97.38 91 THR A O 1
ATOM 690 N N . THR A 1 92 ? 16.156 18.781 6.391 1 97.44 92 THR A N 1
ATOM 691 C CA . THR A 1 92 ? 16.25 19.797 5.344 1 97.44 92 THR A CA 1
ATOM 692 C C . THR A 1 92 ? 16.328 19.141 3.965 1 97.44 92 THR A C 1
ATOM 694 O O . THR A 1 92 ? 16.375 19.844 2.947 1 97.44 92 THR A O 1
ATOM 697 N N . HIS A 1 93 ? 16.297 17.828 3.932 1 97.31 93 HIS A N 1
ATOM 698 C CA . HIS A 1 93 ? 16.391 17.078 2.682 1 97.31 93 HIS A CA 1
ATOM 699 C C . HIS A 1 93 ? 15.039 16.516 2.268 1 97.31 93 HIS A C 1
ATOM 701 O O . HIS A 1 93 ? 14.195 16.234 3.121 1 97.31 93 HIS A O 1
ATOM 707 N N . PRO A 1 94 ? 14.875 16.297 1.028 1 96.69 94 PRO A N 1
ATOM 708 C CA . PRO A 1 94 ? 13.578 15.797 0.569 1 96.69 94 PRO A CA 1
ATOM 709 C C . PRO A 1 94 ? 13.258 14.406 1.104 1 96.69 94 PRO A C 1
ATOM 711 O O . PRO A 1 94 ? 14.164 13.617 1.364 1 96.69 94 PRO A O 1
ATOM 714 N N . VAL A 1 95 ? 12 14.203 1.329 1 95.12 95 VAL A N 1
ATOM 715 C CA . VAL A 1 95 ? 11.492 12.867 1.619 1 95.12 95 VAL A CA 1
ATOM 716 C C . VAL A 1 95 ? 10.492 12.445 0.54 1 95.12 95 VAL A C 1
ATOM 718 O O . VAL A 1 95 ? 9.711 13.273 0.052 1 95.12 95 VAL A O 1
ATOM 721 N N . ARG A 1 96 ? 10.578 11.188 0.047 1 94.12 96 ARG A N 1
ATOM 722 C CA . ARG A 1 96 ? 9.609 10.531 -0.822 1 94.12 96 ARG A CA 1
ATOM 723 C C . ARG A 1 96 ? 8.953 9.344 -0.12 1 94.12 96 ARG A C 1
ATOM 725 O O . ARG A 1 96 ? 9.641 8.555 0.534 1 94.12 96 ARG A O 1
ATOM 732 N N . TYR A 1 97 ? 7.645 9.328 -0.207 1 91.88 97 TYR A N 1
ATOM 733 C CA . TYR A 1 97 ? 6.957 8.25 0.5 1 91.88 97 TYR A CA 1
ATOM 734 C C . TYR A 1 97 ? 5.676 7.852 -0.226 1 91.88 97 TYR A C 1
ATOM 736 O O . TYR A 1 97 ? 5.156 8.617 -1.043 1 91.88 97 TYR A O 1
ATOM 744 N N . LEU A 1 98 ? 5.305 6.629 -0.008 1 92.56 98 LEU A N 1
ATOM 745 C CA . LEU A 1 98 ? 3.977 6.172 -0.405 1 92.56 98 LEU A CA 1
ATOM 746 C C . LEU A 1 98 ? 2.969 6.379 0.721 1 92.56 98 LEU A C 1
ATOM 748 O O . LEU A 1 98 ? 3.281 6.145 1.891 1 92.56 98 LEU A O 1
ATOM 752 N N . LEU A 1 99 ? 1.862 6.863 0.382 1 92.44 99 LEU A N 1
ATOM 753 C CA . LEU A 1 99 ? 0.697 6.902 1.26 1 92.44 99 LEU A CA 1
ATOM 754 C C . LEU A 1 99 ? -0.335 5.863 0.837 1 92.44 99 LEU A C 1
ATOM 756 O O . LEU A 1 99 ? -0.801 5.871 -0.304 1 92.44 99 LEU A O 1
ATOM 760 N N . ILE A 1 100 ? -0.586 4.926 1.669 1 93.06 100 ILE A N 1
ATOM 761 C CA . ILE A 1 100 ? -1.649 3.945 1.473 1 93.06 100 ILE A CA 1
ATOM 762 C C . ILE A 1 100 ? -2.859 4.32 2.326 1 93.06 100 ILE A C 1
ATOM 764 O O . ILE A 1 100 ? -2.738 4.496 3.541 1 93.06 100 ILE A O 1
ATOM 768 N N . MET A 1 101 ? -3.967 4.43 1.647 1 92.81 101 MET A N 1
ATOM 769 C CA . MET A 1 101 ? -5.125 4.984 2.338 1 92.81 101 MET A CA 1
ATOM 770 C C . MET A 1 101 ? -6.422 4.398 1.787 1 92.81 101 MET A C 1
ATOM 772 O O . MET A 1 101 ? -6.414 3.734 0.75 1 92.81 101 MET A O 1
ATOM 776 N N . THR A 1 102 ? -7.469 4.617 2.531 1 93.75 102 THR A N 1
ATOM 777 C CA . THR A 1 102 ? -8.781 4.254 2 1 93.75 102 THR A CA 1
ATOM 778 C C . THR A 1 102 ? -9.266 5.301 1.002 1 93.75 102 THR A C 1
ATOM 780 O O . THR A 1 102 ? -8.82 6.449 1.026 1 93.75 102 THR A O 1
ATOM 783 N N . PRO A 1 103 ? -10.211 4.836 0.119 1 91.94 103 PRO A N 1
ATOM 784 C CA . PRO A 1 103 ? -10.781 5.812 -0.808 1 91.94 103 PRO A CA 1
ATOM 785 C C . PRO A 1 103 ? -11.414 7.008 -0.092 1 91.94 103 PRO A C 1
ATOM 787 O O . PRO A 1 103 ? -11.391 8.125 -0.615 1 91.94 103 PRO A O 1
ATOM 790 N N . ASN A 1 104 ? -11.93 6.793 1.084 1 95.25 104 ASN A N 1
ATOM 791 C CA . ASN A 1 104 ? -12.523 7.875 1.861 1 95.25 104 ASN A CA 1
ATOM 792 C C . ASN A 1 104 ? -11.5 8.945 2.213 1 95.25 104 ASN A C 1
ATOM 794 O O . ASN A 1 104 ? -11.766 10.141 2.059 1 95.25 104 ASN A O 1
ATOM 798 N N . ILE A 1 105 ? -10.359 8.539 2.652 1 95.19 105 ILE A N 1
ATOM 799 C CA . ILE A 1 105 ? -9.289 9.484 2.975 1 95.19 105 ILE A CA 1
ATOM 800 C C . ILE A 1 105 ? -8.852 10.211 1.711 1 95.19 105 ILE A C 1
ATOM 802 O O . ILE A 1 105 ? -8.617 11.422 1.735 1 95.19 105 ILE A O 1
ATOM 806 N N . HIS A 1 106 ? -8.734 9.469 0.663 1 93.12 106 HIS A N 1
ATOM 807 C CA . HIS A 1 106 ? -8.312 10.07 -0.595 1 93.12 106 HIS A CA 1
ATOM 808 C C . HIS A 1 106 ? -9.273 11.172 -1.028 1 93.12 106 HIS A C 1
ATOM 810 O O . HIS A 1 106 ? -8.844 12.242 -1.465 1 93.12 106 HIS A O 1
ATOM 816 N N . ARG A 1 107 ? -10.555 10.906 -0.904 1 93.38 107 ARG A N 1
ATOM 817 C CA . ARG A 1 107 ? -11.555 11.898 -1.274 1 93.38 107 ARG A CA 1
ATOM 818 C C . ARG A 1 107 ? -11.438 13.141 -0.391 1 93.38 107 ARG A C 1
ATOM 820 O O . ARG A 1 107 ? -11.578 14.266 -0.873 1 93.38 107 ARG A O 1
ATOM 827 N N . LEU A 1 108 ? -11.211 12.945 0.905 1 94.75 108 LEU A N 1
ATOM 828 C CA . LEU A 1 108 ? -10.992 14.062 1.821 1 94.75 108 LEU A CA 1
ATOM 829 C C . LEU A 1 108 ? -9.828 14.93 1.35 1 94.75 108 LEU A C 1
ATOM 831 O O . LEU A 1 108 ? -9.969 16.156 1.245 1 94.75 108 LEU A O 1
ATOM 835 N N . ILE A 1 109 ? -8.695 14.32 1.025 1 92.81 109 ILE A N 1
ATOM 836 C CA . ILE A 1 109 ? -7.504 15.047 0.6 1 92.81 109 ILE A CA 1
ATOM 837 C C . ILE A 1 109 ? -7.789 15.797 -0.696 1 92.81 109 ILE A C 1
ATOM 839 O O . ILE A 1 109 ? -7.406 16.969 -0.842 1 92.81 109 ILE A O 1
ATOM 843 N N . GLN A 1 110 ? -8.523 15.117 -1.6 1 89.56 110 GLN A N 1
ATOM 844 C CA . GLN A 1 110 ? -8.859 15.75 -2.871 1 89.56 110 GLN A CA 1
ATOM 845 C C . GLN A 1 110 ? -9.711 17 -2.66 1 89.56 110 GLN A C 1
ATOM 847 O O . GLN A 1 110 ? -9.469 18.031 -3.283 1 89.56 110 GLN A O 1
ATOM 852 N N . GLU A 1 111 ? -10.664 16.953 -1.811 1 92.12 111 GLU A N 1
ATOM 853 C CA . GLU A 1 111 ? -11.547 18.094 -1.576 1 92.12 111 GLU A CA 1
ATOM 854 C C . GLU A 1 111 ? -10.805 19.234 -0.869 1 92.12 111 GLU A C 1
ATOM 856 O O . GLU A 1 111 ? -11.047 20.406 -1.151 1 92.12 111 GLU A O 1
ATOM 861 N N . ILE A 1 112 ? -9.945 18.859 0.047 1 92.19 112 ILE A N 1
ATOM 862 C CA . ILE A 1 112 ? -9.141 19.859 0.718 1 92.19 112 ILE A CA 1
ATOM 863 C C . ILE A 1 112 ? -8.289 20.609 -0.308 1 92.19 112 ILE A C 1
ATOM 865 O O . ILE A 1 112 ? -8.203 21.844 -0.272 1 92.19 112 ILE A O 1
ATOM 869 N N . HIS A 1 113 ? -7.727 19.906 -1.255 1 88.25 113 HIS A N 1
ATOM 870 C CA . HIS A 1 113 ? -6.848 20.516 -2.248 1 88.25 113 HIS A CA 1
ATOM 871 C C . HIS A 1 113 ? -7.648 21.297 -3.275 1 88.25 113 HIS A C 1
ATOM 873 O O . HIS A 1 113 ? -7.137 22.266 -3.861 1 88.25 113 HIS A O 1
ATOM 879 N N . ALA A 1 114 ? -8.914 20.938 -3.395 1 88.44 114 ALA A N 1
ATOM 880 C CA . ALA A 1 114 ? -9.742 21.562 -4.422 1 88.44 114 ALA A CA 1
ATOM 881 C C . ALA A 1 114 ? -10.422 22.828 -3.893 1 88.44 114 ALA A C 1
ATOM 883 O O . ALA A 1 114 ? -10.859 23.672 -4.668 1 88.44 114 ALA A O 1
ATOM 884 N N . THR A 1 115 ? -10.539 22.891 -2.572 1 91 115 THR A N 1
ATOM 885 C CA . THR A 1 115 ? -11.328 24 -2.033 1 91 115 THR A CA 1
ATOM 886 C C . THR A 1 115 ? -10.508 25.281 -2.01 1 91 115 THR A C 1
ATOM 888 O O . THR A 1 115 ? -9.305 25.266 -1.725 1 91 115 THR A O 1
ATOM 891 N N . SER A 1 116 ? -11.086 26.359 -2.305 1 91.31 116 SER A N 1
ATOM 892 C CA . SER A 1 116 ? -10.453 27.672 -2.24 1 91.31 116 SER A CA 1
ATOM 893 C C . SER A 1 116 ? -10.609 28.297 -0.858 1 91.31 116 SER A C 1
ATOM 895 O O . SER A 1 116 ? -9.852 29.188 -0.487 1 91.31 116 SER A O 1
ATOM 897 N N . ASP A 1 117 ? -11.664 27.938 -0.145 1 90.25 117 ASP A N 1
ATOM 898 C CA . ASP A 1 117 ? -11.898 28.391 1.222 1 90.25 117 ASP A CA 1
ATOM 899 C C . ASP A 1 117 ? -11.133 27.547 2.229 1 90.25 117 ASP A C 1
ATOM 901 O O . ASP A 1 117 ? -11.555 26.438 2.557 1 90.25 117 ASP A O 1
ATOM 905 N N . ARG A 1 118 ? -10.125 28.078 2.789 1 87.31 118 ARG A N 1
ATOM 906 C CA . ARG A 1 118 ? -9.281 27.297 3.695 1 87.31 118 ARG A CA 1
ATOM 907 C C . ARG A 1 118 ? -9.461 27.766 5.137 1 87.31 118 ARG A C 1
ATOM 909 O O . ARG A 1 118 ? -8.547 27.641 5.957 1 87.31 118 ARG A O 1
ATOM 916 N N . SER A 1 119 ? -10.641 28.297 5.34 1 92.44 119 SER A N 1
ATOM 917 C CA . SER A 1 119 ? -10.961 28.688 6.711 1 92.44 119 SER A CA 1
ATOM 918 C C . SER A 1 119 ? -11.023 27.469 7.625 1 92.44 119 SER A C 1
ATOM 920 O O . SER A 1 119 ? -11.273 26.344 7.164 1 92.44 119 SER A O 1
ATOM 922 N N . SER A 1 120 ? -10.789 27.734 8.906 1 92.38 120 SER A N 1
ATOM 923 C CA . SER A 1 120 ? -10.859 26.656 9.891 1 92.38 120 SER A CA 1
ATOM 924 C C . SER A 1 120 ? -12.219 25.953 9.859 1 92.38 120 SER A C 1
ATOM 926 O O . SER A 1 120 ? -12.297 24.734 9.969 1 92.38 120 SER A O 1
ATOM 928 N N . SER A 1 121 ? -13.273 26.734 9.727 1 94.56 121 SER A N 1
ATOM 929 C CA . SER A 1 121 ? -14.625 26.188 9.703 1 94.56 121 SER A CA 1
ATOM 930 C C . SER A 1 121 ? -14.82 25.25 8.508 1 94.56 121 SER A C 1
ATOM 932 O O . SER A 1 121 ? -15.398 24.172 8.641 1 94.56 121 SER A O 1
ATOM 934 N N . THR A 1 122 ? -14.336 25.656 7.348 1 94.06 122 THR A N 1
ATOM 935 C CA . THR A 1 122 ? -14.477 24.844 6.145 1 94.06 122 THR A CA 1
ATOM 936 C C . THR A 1 122 ? -13.68 23.547 6.273 1 94.06 122 THR A C 1
ATOM 938 O O . THR A 1 122 ? -14.188 22.469 5.969 1 94.06 122 THR A O 1
ATOM 941 N N . LEU A 1 123 ? -12.461 23.656 6.773 1 94.5 123 LEU A N 1
ATOM 942 C CA . LEU A 1 123 ? -11.617 22.484 6.918 1 94.5 123 LEU A CA 1
ATOM 943 C C . LEU A 1 123 ? -12.211 21.5 7.934 1 94.5 123 LEU A C 1
ATOM 945 O O . LEU A 1 123 ? -12.219 20.297 7.707 1 94.5 123 LEU A O 1
ATOM 949 N N . HIS A 1 124 ? -12.695 22.047 9 1 96.25 124 HIS A N 1
ATOM 950 C CA . HIS A 1 124 ? -13.344 21.203 10 1 96.25 124 HIS A CA 1
ATOM 951 C C . HIS A 1 124 ? -14.531 20.453 9.398 1 96.25 124 HIS A C 1
ATOM 953 O O . HIS A 1 124 ? -14.695 19.25 9.641 1 96.25 124 HIS A O 1
ATOM 959 N N . SER A 1 125 ? -15.32 21.156 8.641 1 97.06 125 SER A N 1
ATOM 960 C CA . SER A 1 125 ? -16.5 20.562 8.031 1 97.06 125 SER A CA 1
ATOM 961 C C . SER A 1 125 ? -16.109 19.453 7.047 1 97.06 125 SER A C 1
ATOM 963 O O . SER A 1 125 ? -16.797 18.438 6.949 1 97.06 125 SER A O 1
ATOM 965 N N . LEU A 1 126 ? -15.062 19.688 6.305 1 96.06 126 LEU A N 1
ATOM 966 C CA . LEU A 1 126 ? -14.594 18.672 5.363 1 96.06 126 LEU A CA 1
ATOM 967 C C . LEU A 1 126 ? -14.133 17.422 6.098 1 96.06 126 LEU A C 1
ATOM 969 O O . LEU A 1 126 ? -14.445 16.297 5.68 1 96.06 126 LEU A O 1
ATOM 973 N N . PHE A 1 127 ? -13.398 17.594 7.188 1 97.81 127 PHE A N 1
ATOM 974 C CA . PHE A 1 127 ? -12.961 16.438 7.961 1 97.81 127 PHE A CA 1
ATOM 975 C C . PHE A 1 127 ? -14.156 15.648 8.484 1 97.81 127 PHE A C 1
ATOM 977 O O . PHE A 1 127 ? -14.188 14.422 8.391 1 97.81 127 PHE A O 1
ATOM 984 N N . VAL A 1 128 ? -15.164 16.344 8.992 1 97.81 128 VAL A N 1
ATOM 985 C CA . VAL A 1 128 ? -16.344 15.695 9.531 1 97.81 128 VAL A CA 1
ATOM 986 C C . VAL A 1 128 ? -17.094 14.953 8.422 1 97.81 128 VAL A C 1
ATOM 988 O O . VAL A 1 128 ? -17.547 13.828 8.625 1 97.81 128 VAL A O 1
ATOM 991 N N . LYS A 1 129 ? -17.188 15.578 7.23 1 97.69 129 LYS A N 1
ATOM 992 C CA . LYS A 1 129 ? -17.859 14.977 6.082 1 97.69 129 LYS A CA 1
ATOM 993 C C . LYS A 1 129 ? -17.297 13.586 5.781 1 97.69 129 LYS A C 1
ATOM 995 O O . LYS A 1 129 ? -18.047 12.695 5.355 1 97.69 129 LYS A O 1
ATOM 1000 N N . TYR A 1 130 ? -16.062 13.422 6.043 1 97.5 130 TYR A N 1
ATOM 1001 C CA . TYR A 1 130 ? -15.414 12.164 5.699 1 97.5 130 TYR A CA 1
ATOM 1002 C C . TYR A 1 130 ? -15.055 11.375 6.953 1 97.5 130 TYR A C 1
ATOM 1004 O O . TYR A 1 130 ? -14.031 10.688 6.992 1 97.5 130 TYR A O 1
ATOM 1012 N N . ASN A 1 131 ? -15.828 11.492 7.969 1 97.94 131 ASN A N 1
ATOM 1013 C CA . ASN A 1 131 ? -15.727 10.734 9.211 1 97.94 131 ASN A CA 1
ATOM 1014 C C . ASN A 1 131 ? -14.359 10.883 9.859 1 97.94 131 ASN A C 1
ATOM 1016 O O . ASN A 1 131 ? -13.75 9.898 10.281 1 97.94 131 ASN A O 1
ATOM 1020 N N . SER A 1 132 ? -13.891 12.047 9.875 1 98.25 132 SER A N 1
ATOM 1021 C CA . SER A 1 132 ? -12.625 12.461 10.477 1 98.25 132 SER A CA 1
ATOM 1022 C C . SER A 1 132 ? -12.789 13.719 11.32 1 98.25 132 SER A C 1
ATOM 1024 O O . SER A 1 132 ? -13.883 14.281 11.391 1 98.25 132 SER A O 1
ATOM 1026 N N . GLN A 1 133 ? -11.711 14.078 12 1 98 133 GLN A N 1
ATOM 1027 C CA . GLN A 1 133 ? -11.781 15.242 12.875 1 98 133 GLN A CA 1
ATOM 1028 C C . GLN A 1 133 ? -10.43 15.93 12.984 1 98 133 GLN A C 1
ATOM 1030 O O . GLN A 1 133 ? -9.406 15.273 13.203 1 98 133 GLN A O 1
ATOM 1035 N N . LEU A 1 134 ? -10.477 17.188 12.781 1 96.44 134 LEU A N 1
ATOM 1036 C CA . LEU A 1 134 ? -9.312 18 13.117 1 96.44 134 LEU A CA 1
ATOM 1037 C C . LEU A 1 134 ? -9.164 18.156 14.625 1 96.44 134 LEU A C 1
ATOM 1039 O O . LEU A 1 134 ? -10.156 18.359 15.328 1 96.44 134 LEU A O 1
ATOM 1043 N N . LEU A 1 135 ? -7.914 18.109 15.031 1 95.69 135 LEU A N 1
ATOM 1044 C CA . LEU A 1 135 ? -7.684 18.188 16.469 1 95.69 135 LEU A CA 1
ATOM 1045 C C . LEU A 1 135 ? -6.867 19.438 16.812 1 95.69 135 LEU A C 1
ATOM 1047 O O . LEU A 1 135 ? -6.047 19.891 16 1 95.69 135 LEU A O 1
ATOM 1051 N N . MET B 1 1 ? -4.707 0.278 23.75 1 26.14 1 MET B N 1
ATOM 1052 C CA . MET B 1 1 ? -4.707 0.785 22.375 1 26.14 1 MET B CA 1
ATOM 1053 C C . MET B 1 1 ? -3.584 0.151 21.562 1 26.14 1 MET B C 1
ATOM 1055 O O . MET B 1 1 ? -2.439 0.086 22.016 1 26.14 1 MET B O 1
ATOM 1059 N N . PRO B 1 2 ? -3.85 -0.634 20.359 1 29.53 2 PRO B N 1
ATOM 1060 C CA . PRO B 1 2 ? -2.699 -1.375 19.844 1 29.53 2 PRO B CA 1
ATOM 1061 C C . PRO B 1 2 ? -1.562 -0.459 19.391 1 29.53 2 PRO B C 1
ATOM 1063 O O . PRO B 1 2 ? -1.805 0.684 19 1 29.53 2 PRO B O 1
ATOM 1066 N N . SER B 1 3 ? -0.456 -0.659 20.047 1 30.66 3 SER B N 1
ATOM 1067 C CA . SER B 1 3 ? 0.794 0.048 19.797 1 30.66 3 SER B CA 1
ATOM 1068 C C . SER B 1 3 ? 1.096 0.112 18.297 1 30.66 3 SER B C 1
ATOM 1070 O O . SER B 1 3 ? 0.802 -0.83 17.562 1 30.66 3 SER B O 1
ATOM 1072 N N . PRO B 1 4 ? 1.348 1.38 17.891 1 33.97 4 PRO B N 1
ATOM 1073 C CA . PRO B 1 4 ? 1.732 1.438 16.484 1 33.97 4 PRO B CA 1
ATOM 1074 C C . PRO B 1 4 ? 2.846 0.452 16.125 1 33.97 4 PRO B C 1
ATOM 1076 O O . PRO B 1 4 ? 3.84 0.357 16.859 1 33.97 4 PRO B O 1
ATOM 1079 N N . THR B 1 5 ? 2.631 -0.599 15.57 1 28.97 5 THR B N 1
ATOM 1080 C CA . THR B 1 5 ? 3.635 -1.581 15.172 1 28.97 5 THR B CA 1
ATOM 1081 C C . THR B 1 5 ? 4.617 -0.978 14.172 1 28.97 5 THR B C 1
ATOM 1083 O O . THR B 1 5 ? 4.219 -0.497 13.109 1 28.97 5 THR B O 1
ATOM 1086 N N . ILE B 1 6 ? 5.672 -0.295 14.688 1 31.16 6 ILE B N 1
ATOM 1087 C CA . ILE B 1 6 ? 6.777 0.137 13.836 1 31.16 6 ILE B CA 1
ATOM 1088 C C . ILE B 1 6 ? 7.469 -1.082 13.227 1 31.16 6 ILE B C 1
ATOM 1090 O O . ILE B 1 6 ? 7.918 -1.976 13.953 1 31.16 6 ILE B O 1
ATOM 1094 N N . ALA B 1 7 ? 6.957 -1.533 12.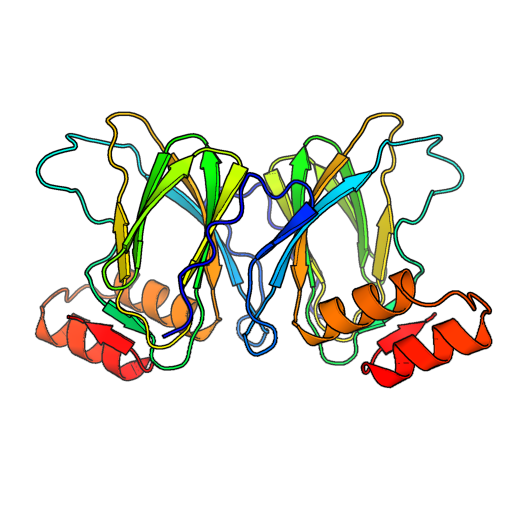133 1 32.97 7 ALA B N 1
ATOM 1095 C CA . ALA B 1 7 ? 7.695 -2.688 11.633 1 32.97 7 ALA B CA 1
ATOM 1096 C C . ALA B 1 7 ? 9.062 -2.271 11.086 1 32.97 7 ALA B C 1
ATOM 1098 O O . ALA B 1 7 ? 9.211 -1.175 10.539 1 32.97 7 ALA B O 1
ATOM 1099 N N . PRO B 1 8 ? 10.156 -2.777 11.664 1 30.61 8 PRO B N 1
ATOM 1100 C CA . PRO B 1 8 ? 11.461 -2.588 11.031 1 30.61 8 PRO B CA 1
ATOM 1101 C C . PRO B 1 8 ? 11.375 -2.498 9.508 1 30.61 8 PRO B C 1
ATOM 1103 O O . PRO B 1 8 ? 10.359 -2.9 8.922 1 30.61 8 PRO B O 1
ATOM 1106 N N . PRO B 1 9 ? 12.406 -1.914 8.859 1 30.42 9 PRO B N 1
ATOM 1107 C CA . PRO B 1 9 ? 12.477 -1.965 7.398 1 30.42 9 PRO B CA 1
ATOM 1108 C C . PRO B 1 9 ? 11.75 -3.172 6.812 1 30.42 9 PRO B C 1
ATOM 1110 O O . PRO B 1 9 ? 11.602 -4.195 7.488 1 30.42 9 PRO B O 1
ATOM 1113 N N . LEU B 1 10 ? 11.039 -3.07 5.688 1 38.53 10 LEU B N 1
ATOM 1114 C CA . LEU B 1 10 ? 10.312 -4.047 4.883 1 38.53 10 LEU B CA 1
ATOM 1115 C C . LEU B 1 10 ? 11.086 -5.359 4.797 1 38.53 10 LEU B C 1
ATOM 1117 O O . LEU B 1 10 ? 11.766 -5.617 3.803 1 38.53 10 LEU B O 1
ATOM 1121 N N . SER B 1 11 ? 12.078 -5.719 5.543 1 36.72 11 SER B N 1
ATOM 1122 C CA . SER B 1 11 ? 12.258 -7.145 5.289 1 36.72 11 SER B CA 1
ATOM 1123 C C . SER B 1 11 ? 10.922 -7.84 5.066 1 36.72 11 SER B C 1
ATOM 1125 O O . SER B 1 11 ? 9.867 -7.23 5.227 1 36.72 11 SER B O 1
ATOM 1127 N N . GLY B 1 12 ? 10.508 -9.133 5.18 1 41.66 12 GLY B N 1
ATOM 1128 C CA . GLY B 1 12 ? 9.328 -9.992 5.199 1 41.66 12 GLY B CA 1
ATOM 1129 C C . GLY B 1 12 ? 8.227 -9.469 6.105 1 41.66 12 GLY B C 1
ATOM 1130 O O . GLY B 1 12 ? 7.309 -10.211 6.457 1 41.66 12 GLY B O 1
ATOM 1131 N N . ASN B 1 13 ? 8.211 -7.98 6.34 1 49.88 13 ASN B N 1
ATOM 1132 C CA . ASN B 1 13 ? 7.398 -7.473 7.438 1 49.88 13 ASN B CA 1
ATOM 1133 C C . ASN B 1 13 ? 6.02 -7.027 6.953 1 49.88 13 ASN B C 1
ATOM 1135 O O . ASN B 1 13 ? 5.898 -6.414 5.895 1 49.88 13 ASN B O 1
ATOM 1139 N N . VAL B 1 14 ? 5.141 -7.602 7.238 1 50.16 14 VAL B N 1
ATOM 1140 C CA . VAL B 1 14 ? 3.725 -7.332 7.016 1 50.16 14 VAL B CA 1
ATOM 1141 C C . VAL B 1 14 ? 3.256 -6.219 7.949 1 50.16 14 VAL B C 1
ATOM 1143 O O . VAL B 1 14 ? 3.562 -6.234 9.141 1 50.16 14 VAL B O 1
ATOM 1146 N N . LEU B 1 15 ? 2.826 -5.125 7.328 1 6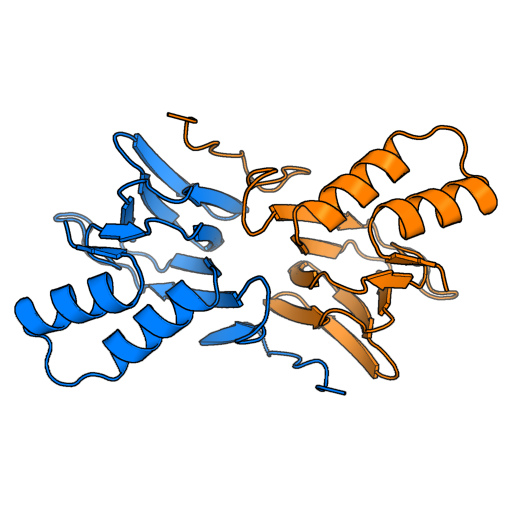9.56 15 LEU B N 1
ATOM 1147 C CA . LEU B 1 15 ? 2.248 -4.027 8.094 1 69.56 15 LEU B CA 1
ATOM 1148 C C . LEU B 1 15 ? 0.747 -3.92 7.84 1 69.56 15 LEU B C 1
ATOM 1150 O O . LEU B 1 15 ? 0.301 -3.961 6.691 1 69.56 15 LEU B O 1
ATOM 1154 N N . GLY B 1 16 ? 0.021 -3.844 8.898 1 74.88 16 GLY B N 1
ATOM 1155 C CA . GLY B 1 16 ? -1.428 -3.725 8.859 1 74.88 16 GLY B CA 1
ATOM 1156 C C . GLY B 1 16 ? -2.119 -4.492 9.969 1 74.88 16 GLY B C 1
ATOM 1157 O O . GLY B 1 16 ? -1.467 -4.969 10.898 1 74.88 16 GLY B O 1
ATOM 1158 N N . SER B 1 17 ? -3.385 -4.32 9.945 1 66.25 17 SER B N 1
ATOM 1159 C CA . SER B 1 17 ? -4.191 -5.027 10.93 1 66.25 17 SER B CA 1
ATOM 1160 C C . SER B 1 17 ? -5.105 -6.051 10.273 1 66.25 17 SER B C 1
ATOM 1162 O O . SER B 1 17 ? -5.66 -5.797 9.195 1 66.25 17 SER B O 1
ATOM 1164 N N . PRO B 1 18 ? -5.156 -7.223 10.883 1 73.25 18 PRO B N 1
ATOM 1165 C CA . PRO B 1 18 ? -6.055 -8.242 10.336 1 73.25 18 PRO B CA 1
ATOM 1166 C C . PRO B 1 18 ? -7.488 -7.75 10.18 1 73.25 18 PRO B C 1
ATOM 1168 O O . PRO B 1 18 ? -8.234 -8.266 9.336 1 73.25 18 PRO B O 1
ATOM 1171 N N . ASP B 1 19 ? -7.793 -6.773 10.953 1 77.31 19 ASP B N 1
ATOM 1172 C CA . ASP B 1 19 ? -9.141 -6.227 10.883 1 77.31 19 ASP B CA 1
ATOM 1173 C C . ASP B 1 19 ? -9.148 -4.875 10.172 1 77.31 19 ASP B C 1
ATOM 1175 O O . ASP B 1 19 ? -10.148 -4.156 10.195 1 77.31 19 ASP B O 1
ATOM 1179 N N . GLY B 1 20 ? -8.094 -4.633 9.555 1 82.5 20 GLY B N 1
ATOM 1180 C CA . GLY B 1 20 ? -7.977 -3.342 8.898 1 82.5 20 GLY B CA 1
ATOM 1181 C C . GLY B 1 20 ? -8.422 -3.365 7.449 1 82.5 20 GLY B C 1
ATOM 1182 O O . GLY B 1 20 ? -9.062 -4.32 7.008 1 82.5 20 GLY B O 1
ATOM 1183 N N . ALA B 1 21 ? -8.172 -2.25 6.848 1 85.69 21 ALA B N 1
ATOM 1184 C CA . ALA B 1 21 ? -8.617 -2.094 5.465 1 85.69 21 ALA B CA 1
ATOM 1185 C C . ALA B 1 21 ? -7.633 -2.736 4.492 1 85.69 21 ALA B C 1
ATOM 1187 O O . ALA B 1 21 ? -8.023 -3.213 3.426 1 85.69 21 ALA B O 1
ATOM 1188 N N . PHE B 1 22 ? -6.387 -2.752 4.922 1 90.44 22 PHE B N 1
ATOM 1189 C CA . PHE B 1 22 ? -5.371 -3.279 4.023 1 90.44 22 PHE B CA 1
ATOM 1190 C C . PHE B 1 22 ? -4.148 -3.756 4.801 1 90.44 22 PHE B C 1
ATOM 1192 O O . PHE B 1 22 ? -4.023 -3.477 5.996 1 90.44 22 PHE B O 1
ATOM 1199 N N . ILE B 1 23 ? -3.338 -4.559 4.145 1 87.94 23 ILE B N 1
ATOM 1200 C CA . ILE B 1 23 ? -2.055 -5.055 4.625 1 87.94 23 ILE B CA 1
ATOM 1201 C C . ILE B 1 23 ? -0.965 -4.75 3.602 1 87.94 23 ILE B C 1
ATOM 1203 O O . ILE B 1 23 ? -1.173 -4.914 2.396 1 87.94 23 ILE B O 1
ATOM 1207 N N . LEU B 1 24 ? 0.151 -4.262 4.062 1 89.44 24 LEU B N 1
ATOM 1208 C CA . LEU B 1 24 ? 1.354 -4.055 3.264 1 89.44 24 LEU B CA 1
ATOM 1209 C C . LEU B 1 24 ? 2.418 -5.094 3.604 1 89.44 24 LEU B C 1
ATOM 1211 O O . LEU B 1 24 ? 2.711 -5.324 4.777 1 89.44 24 LEU B O 1
ATOM 1215 N N . ALA B 1 25 ? 2.951 -5.746 2.566 1 89 25 ALA B N 1
ATOM 1216 C CA . ALA B 1 25 ? 4.043 -6.699 2.756 1 89 25 ALA B CA 1
ATOM 1217 C C . ALA B 1 25 ? 5.164 -6.457 1.749 1 89 25 ALA B C 1
ATOM 1219 O O . ALA B 1 25 ? 4.902 -6.195 0.572 1 89 25 ALA B O 1
ATOM 1220 N N . GLU B 1 26 ? 6.332 -6.461 2.201 1 88.56 26 GLU B N 1
ATOM 1221 C CA . GLU B 1 26 ? 7.477 -6.402 1.297 1 88.56 26 GLU B CA 1
ATOM 1222 C C . GLU B 1 26 ? 7.98 -7.801 0.951 1 88.56 26 GLU B C 1
ATOM 1224 O O . GLU B 1 26 ? 8.188 -8.625 1.84 1 88.56 26 GLU B O 1
ATOM 1229 N N . TRP B 1 27 ? 8.18 -8.078 -0.326 1 89.94 27 TRP B N 1
ATOM 1230 C CA . TRP B 1 27 ? 8.617 -9.391 -0.794 1 89.94 27 TRP B CA 1
ATOM 1231 C C . TRP B 1 27 ? 9.789 -9.266 -1.756 1 89.94 27 TRP B C 1
ATOM 1233 O O . TRP B 1 27 ? 10.039 -8.188 -2.309 1 89.94 27 TRP B O 1
ATOM 1243 N N . GLN B 1 28 ? 10.461 -10.367 -1.84 1 92.56 28 GLN B N 1
ATOM 1244 C CA . GLN B 1 28 ? 11.57 -10.453 -2.781 1 92.56 28 GLN B CA 1
ATOM 1245 C C . GLN B 1 28 ? 11.539 -11.773 -3.547 1 92.56 28 GLN B C 1
ATOM 1247 O O . GLN B 1 28 ? 11.133 -12.805 -3 1 92.56 28 GLN B O 1
ATOM 1252 N N . ASP B 1 29 ? 11.867 -11.719 -4.773 1 94.06 29 ASP B N 1
ATOM 1253 C CA . ASP B 1 29 ? 12.117 -12.883 -5.613 1 94.06 29 ASP B CA 1
ATOM 1254 C C . ASP B 1 29 ? 13.523 -12.836 -6.211 1 94.06 29 ASP B C 1
ATOM 1256 O O . ASP B 1 29 ? 13.938 -11.805 -6.746 1 94.06 29 ASP B O 1
ATOM 1260 N N . PRO B 1 30 ? 14.312 -13.875 -6.152 1 94.06 30 PRO B N 1
ATOM 1261 C CA . PRO B 1 30 ? 15.727 -13.844 -6.52 1 94.06 30 PRO B CA 1
ATOM 1262 C C . PRO B 1 30 ? 15.945 -13.75 -8.023 1 94.06 30 PRO B C 1
ATOM 1264 O O . PRO B 1 30 ? 17.062 -13.438 -8.477 1 94.06 30 PRO B O 1
ATOM 1267 N N . GLY B 1 31 ? 15 -13.891 -8.812 1 95.31 31 GLY B N 1
ATOM 1268 C CA . GLY B 1 31 ? 15.18 -14.008 -10.25 1 95.31 31 GLY B CA 1
ATOM 1269 C C . GLY B 1 31 ? 15.594 -15.398 -10.695 1 95.31 31 GLY B C 1
ATOM 1270 O O . GLY B 1 31 ? 15.727 -16.297 -9.867 1 95.31 31 GLY B O 1
ATOM 1271 N N . GLY B 1 32 ? 15.57 -15.648 -11.906 1 95.06 32 GLY B N 1
ATOM 1272 C CA . GLY B 1 32 ? 15.898 -16.922 -12.523 1 95.06 32 GLY B CA 1
ATOM 1273 C C . GLY B 1 32 ? 15.656 -16.938 -14.023 1 95.06 32 GLY B C 1
ATOM 1274 O O . GLY B 1 32 ? 15.438 -15.898 -14.633 1 95.06 32 GLY B O 1
ATOM 1275 N N . PRO B 1 33 ? 15.883 -18.109 -14.555 1 93.31 33 PRO B N 1
ATOM 1276 C CA . PRO B 1 33 ? 15.656 -18.188 -16 1 93.31 33 PRO B CA 1
ATOM 1277 C C . PRO B 1 33 ? 14.266 -17.672 -16.406 1 93.31 33 PRO B C 1
ATOM 1279 O O . PRO B 1 33 ? 13.266 -18.078 -15.805 1 93.31 33 PRO B O 1
ATOM 1282 N N . PRO B 1 34 ? 14.18 -16.797 -17.359 1 87.94 34 PRO B N 1
ATOM 1283 C CA . PRO B 1 34 ? 12.93 -16.125 -17.688 1 87.94 34 PRO B CA 1
ATOM 1284 C C . PRO B 1 34 ? 11.953 -17 -18.469 1 87.94 34 PRO B C 1
ATOM 1286 O O . PRO B 1 34 ? 10.773 -16.688 -18.578 1 87.94 34 PRO B O 1
ATOM 1289 N N . ASP B 1 35 ? 12.453 -18.078 -19.109 1 90.44 35 ASP B N 1
ATOM 1290 C CA . ASP B 1 35 ? 11.609 -18.953 -19.922 1 90.44 35 ASP B CA 1
ATOM 1291 C C . ASP B 1 35 ? 11.781 -20.406 -19.516 1 90.44 35 ASP B C 1
ATOM 1293 O O . ASP B 1 35 ? 12.898 -20.938 -19.516 1 90.44 35 ASP B O 1
ATOM 1297 N N . PRO B 1 36 ? 10.734 -21.141 -19.062 1 93.25 36 PRO B N 1
ATOM 1298 C CA . PRO B 1 36 ? 9.391 -20.547 -19.016 1 93.25 36 PRO B CA 1
ATOM 1299 C C . PRO B 1 36 ? 9.211 -19.594 -17.828 1 93.25 36 PRO B C 1
ATOM 1301 O O . PRO B 1 36 ? 10.031 -19.594 -16.906 1 93.25 36 PRO B O 1
ATOM 1304 N N . PRO B 1 37 ? 8.172 -18.734 -17.891 1 93.88 37 PRO B N 1
ATOM 1305 C CA . PRO B 1 37 ? 7.957 -17.828 -16.766 1 93.88 37 PRO B CA 1
ATOM 1306 C C . PRO B 1 37 ? 7.871 -18.562 -15.43 1 93.88 37 PRO B C 1
ATOM 1308 O O . PRO B 1 37 ? 7.191 -19.594 -15.328 1 93.88 37 PRO B O 1
ATOM 1311 N N . ARG B 1 38 ? 8.57 -18.031 -14.438 1 94.88 38 ARG B N 1
ATOM 1312 C CA . ARG B 1 38 ? 8.523 -18.547 -13.078 1 94.88 38 ARG B CA 1
ATOM 1313 C C . ARG B 1 38 ? 7.492 -17.797 -12.242 1 94.88 38 ARG B C 1
ATOM 1315 O O . ARG B 1 38 ? 7.828 -16.844 -11.547 1 94.88 38 ARG B O 1
ATOM 1322 N N . LEU B 1 39 ? 6.289 -18.328 -12.258 1 95.94 39 LEU B N 1
ATOM 1323 C CA . LEU B 1 39 ? 5.191 -17.625 -11.594 1 95.94 39 LEU B CA 1
ATOM 1324 C C . LEU B 1 39 ? 5.406 -17.594 -10.086 1 95.94 39 LEU B C 1
ATOM 1326 O O . LEU B 1 39 ? 5.727 -18.625 -9.477 1 95.94 39 LEU B O 1
ATOM 1330 N N . ILE B 1 40 ? 5.277 -16.453 -9.508 1 95.25 40 ILE B N 1
ATOM 1331 C CA . ILE B 1 40 ? 5.367 -16.312 -8.055 1 95.25 40 ILE B CA 1
ATOM 1332 C C . ILE B 1 40 ? 4.066 -16.781 -7.41 1 95.25 40 ILE B C 1
ATOM 1334 O O . ILE B 1 40 ? 4.082 -17.359 -6.324 1 95.25 40 ILE B O 1
ATOM 1338 N N . ALA B 1 41 ? 2.969 -16.516 -8.016 1 95.44 41 ALA B N 1
ATOM 1339 C CA . ALA B 1 41 ? 1.66 -17.062 -7.672 1 95.44 41 ALA B CA 1
ATOM 1340 C C . ALA B 1 41 ? 0.989 -17.703 -8.891 1 95.44 41 ALA B C 1
ATOM 1342 O O . ALA B 1 41 ? 1.13 -17.203 -10.008 1 95.44 41 ALA B O 1
ATOM 1343 N N . PRO B 1 42 ? 0.247 -18.781 -8.672 1 96 42 PRO B N 1
ATOM 1344 C CA . PRO B 1 42 ? -0.5 -19.328 -9.797 1 96 42 PRO B CA 1
ATOM 1345 C C . PRO B 1 42 ? -1.556 -18.375 -10.336 1 96 42 PRO B C 1
ATOM 1347 O O . PRO B 1 42 ? -1.957 -17.438 -9.641 1 96 42 PRO B O 1
ATOM 1350 N N . LEU B 1 43 ? -1.926 -18.594 -11.586 1 97.19 43 LEU B N 1
ATOM 1351 C CA . LEU B 1 43 ? -3.031 -17.812 -12.133 1 97.19 43 LEU B CA 1
ATOM 1352 C C . LEU B 1 43 ? -4.285 -17.969 -11.281 1 97.19 43 LEU B C 1
ATOM 1354 O O . LEU B 1 43 ? -4.703 -19.094 -10.984 1 97.19 43 LEU B O 1
ATOM 1358 N N . HIS B 1 44 ? -4.879 -16.875 -10.812 1 98.19 44 HIS B N 1
ATOM 1359 C CA . HIS B 1 44 ? -6.031 -16.906 -9.922 1 98.19 44 HIS B CA 1
ATOM 1360 C C . HIS B 1 44 ? -6.836 -15.609 -10.016 1 98.19 44 HIS B C 1
ATOM 1362 O O . HIS B 1 44 ? -6.441 -14.68 -10.727 1 98.19 44 HIS B O 1
ATOM 1368 N N . VAL B 1 45 ? -7.961 -15.594 -9.391 1 98.31 45 VAL B N 1
ATOM 1369 C CA . VAL B 1 45 ? -8.812 -14.414 -9.312 1 98.31 45 VAL B CA 1
ATOM 1370 C C . VAL B 1 45 ? -9.336 -14.25 -7.887 1 98.31 45 VAL B C 1
ATOM 1372 O O . VAL B 1 45 ? -9.688 -15.227 -7.23 1 98.31 45 VAL B O 1
ATOM 1375 N N . HIS B 1 46 ? -9.156 -13.07 -7.328 1 97.88 46 HIS B N 1
ATOM 1376 C CA . HIS B 1 46 ? -9.898 -12.68 -6.133 1 97.88 46 HIS B CA 1
ATOM 1377 C C . HIS B 1 46 ? -11.242 -12.055 -6.496 1 97.88 46 HIS B C 1
ATOM 1379 O O . HIS B 1 46 ? -11.289 -11.016 -7.152 1 97.88 46 HIS B O 1
ATOM 1385 N N . HIS B 1 47 ? -12.266 -12.625 -5.973 1 97.5 47 HIS B N 1
ATOM 1386 C CA . HIS B 1 47 ? -13.578 -12.188 -6.453 1 97.5 47 HIS B CA 1
ATOM 1387 C C . HIS B 1 47 ? -13.984 -10.875 -5.805 1 97.5 47 HIS B C 1
ATOM 1389 O O . HIS B 1 47 ? -14.672 -10.062 -6.43 1 97.5 47 HIS B O 1
ATOM 1395 N N . ASN B 1 48 ? -13.531 -10.617 -4.551 1 95.31 48 ASN B N 1
ATOM 1396 C CA . ASN B 1 48 ? -14.031 -9.445 -3.842 1 95.31 48 ASN B CA 1
ATOM 1397 C C . ASN B 1 48 ? -12.891 -8.578 -3.314 1 95.31 48 ASN B C 1
ATOM 1399 O O . ASN B 1 48 ? -13.117 -7.637 -2.553 1 95.31 48 ASN B O 1
ATOM 1403 N N . ASP B 1 49 ? -11.664 -8.953 -3.643 1 95.25 49 ASP B N 1
ATOM 1404 C CA . ASP B 1 49 ? -10.516 -8.273 -3.039 1 95.25 49 ASP B CA 1
ATOM 1405 C C . ASP B 1 49 ? -9.609 -7.664 -4.109 1 95.25 49 ASP B C 1
ATOM 1407 O O . ASP B 1 49 ? -9.336 -8.305 -5.125 1 95.25 49 ASP B O 1
ATOM 1411 N N . ASP B 1 50 ? -9.203 -6.426 -3.836 1 92.62 50 ASP B N 1
ATOM 1412 C CA . ASP B 1 50 ? -8.227 -5.742 -4.68 1 92.62 50 ASP B CA 1
ATOM 1413 C C . ASP B 1 50 ? -6.797 -6.094 -4.258 1 92.62 50 ASP B C 1
ATOM 1415 O O . ASP B 1 50 ? -6.559 -6.477 -3.111 1 92.62 50 ASP B O 1
ATOM 1419 N N . GLU B 1 51 ? -5.906 -5.988 -5.199 1 94.12 51 GLU B N 1
ATOM 1420 C CA . GLU B 1 51 ? -4.492 -6.25 -4.949 1 94.12 51 GLU B CA 1
ATOM 1421 C C . GLU B 1 51 ? -3.602 -5.301 -5.746 1 94.12 51 GLU B C 1
ATOM 1423 O O . GLU B 1 51 ? -3.949 -4.91 -6.863 1 94.12 51 GLU B O 1
ATOM 1428 N N . ALA B 1 52 ? -2.518 -4.844 -5.156 1 92.31 52 ALA B N 1
ATOM 1429 C CA . ALA B 1 52 ? -1.611 -3.945 -5.867 1 92.31 52 ALA B CA 1
ATOM 1430 C C . ALA B 1 52 ? -0.155 -4.285 -5.566 1 92.31 52 ALA B C 1
ATOM 1432 O O . ALA B 1 52 ? 0.152 -4.859 -4.52 1 92.31 52 ALA B O 1
ATOM 1433 N N . TRP B 1 53 ? 0.697 -3.979 -6.48 1 92.94 53 TRP B N 1
ATOM 1434 C CA . TRP B 1 53 ? 2.143 -4.121 -6.352 1 92.94 53 TRP B CA 1
ATOM 1435 C C . TRP B 1 53 ? 2.84 -2.777 -6.547 1 92.94 53 TRP B C 1
ATOM 1437 O O . TRP B 1 53 ? 2.422 -1.967 -7.375 1 92.94 53 TRP B O 1
ATOM 1447 N N . TYR B 1 54 ? 3.818 -2.471 -5.828 1 90.94 54 TYR B N 1
ATOM 1448 C CA . TYR B 1 54 ? 4.777 -1.392 -6.043 1 90.94 54 TYR B CA 1
ATOM 1449 C C . TYR B 1 54 ? 6.199 -1.929 -6.094 1 90.94 54 TYR B C 1
ATOM 1451 O O . TYR B 1 54 ? 6.688 -2.51 -5.121 1 90.94 54 TYR B O 1
ATOM 1459 N N . VAL B 1 55 ? 6.859 -1.69 -7.223 1 93.31 55 VAL B N 1
ATOM 1460 C CA . VAL B 1 55 ? 8.195 -2.254 -7.402 1 93.31 55 VAL B CA 1
ATOM 1461 C C . VAL B 1 55 ? 9.234 -1.317 -6.797 1 93.31 55 VAL B C 1
ATOM 1463 O O . VAL B 1 55 ? 9.328 -0.149 -7.18 1 93.31 55 VAL B O 1
ATOM 1466 N N . LEU B 1 56 ? 9.945 -1.861 -5.863 1 92.62 56 LEU B N 1
ATOM 1467 C CA . LEU B 1 56 ? 10.969 -1.086 -5.176 1 92.62 56 LEU B CA 1
ATOM 1468 C C . LEU B 1 56 ? 12.297 -1.158 -5.926 1 92.62 56 LEU B C 1
ATOM 1470 O O . LEU B 1 56 ? 13.016 -0.163 -6.016 1 92.62 56 LEU B O 1
ATOM 1474 N N . GLU B 1 57 ? 12.617 -2.318 -6.371 1 94.25 57 GLU B N 1
ATOM 1475 C CA . GLU B 1 57 ? 13.836 -2.619 -7.113 1 94.25 57 GLU B CA 1
ATOM 1476 C C . GLU B 1 57 ? 13.609 -3.75 -8.109 1 94.25 57 GLU B C 1
ATOM 1478 O O . GLU B 1 57 ? 12.906 -4.715 -7.816 1 94.25 57 GLU B O 1
ATOM 1483 N N . GLY B 1 58 ? 14.258 -3.625 -9.273 1 96.62 58 GLY B N 1
ATOM 1484 C CA . GLY B 1 58 ? 14.148 -4.68 -10.273 1 96.62 58 GLY B CA 1
ATOM 1485 C C . GLY B 1 58 ? 12.906 -4.555 -11.141 1 96.62 58 GLY B C 1
ATOM 1486 O O . GLY B 1 58 ? 12.477 -3.445 -11.461 1 96.62 58 GLY B O 1
ATOM 1487 N N . THR B 1 59 ? 12.508 -5.754 -11.68 1 95.94 59 THR B N 1
ATOM 1488 C CA . THR B 1 59 ? 11.406 -5.781 -12.633 1 95.94 59 THR B CA 1
ATOM 1489 C C . THR B 1 59 ? 10.414 -6.887 -12.273 1 95.94 59 THR B C 1
ATOM 1491 O O . THR B 1 59 ? 10.812 -7.996 -11.922 1 95.94 59 THR B O 1
ATOM 1494 N N . LEU B 1 60 ? 9.172 -6.527 -12.305 1 96.06 60 LEU B N 1
ATOM 1495 C CA . LEU B 1 60 ? 8.07 -7.469 -12.109 1 96.06 60 LEU B CA 1
ATOM 1496 C C . LEU B 1 60 ? 7.125 -7.457 -13.305 1 96.06 60 LEU B C 1
ATOM 1498 O O . LEU B 1 60 ? 6.781 -6.391 -13.82 1 96.06 60 LEU B O 1
ATOM 1502 N N . ARG B 1 61 ? 6.762 -8.547 -13.781 1 97 61 ARG B N 1
ATOM 1503 C CA . ARG B 1 61 ? 5.703 -8.633 -14.781 1 97 61 ARG B CA 1
ATOM 1504 C C . ARG B 1 61 ? 4.402 -9.141 -14.164 1 97 61 ARG B C 1
ATOM 1506 O O . ARG B 1 61 ? 4.418 -10.055 -13.336 1 97 61 ARG B O 1
ATOM 1513 N N . ILE B 1 62 ? 3.334 -8.492 -14.539 1 95.56 62 ILE B N 1
ATOM 1514 C CA . ILE B 1 62 ? 2.016 -8.836 -14.016 1 95.56 62 ILE B CA 1
ATOM 1515 C C . ILE B 1 62 ? 1.044 -9.055 -15.172 1 95.56 62 ILE B C 1
ATOM 1517 O O . ILE B 1 62 ? 0.919 -8.211 -16.062 1 95.56 62 ILE B O 1
ATOM 1521 N N . LYS B 1 63 ? 0.5 -10.18 -15.172 1 96.5 63 LYS B N 1
ATOM 1522 C CA . LYS B 1 63 ? -0.631 -10.43 -16.062 1 96.5 63 LYS B CA 1
ATOM 1523 C C . LYS B 1 63 ? -1.95 -10.062 -15.391 1 96.5 63 LYS B C 1
ATOM 1525 O O . LYS B 1 63 ? -2.246 -10.531 -14.289 1 96.5 63 LYS B O 1
ATOM 1530 N N . SER B 1 64 ? -2.633 -9.195 -15.977 1 95.12 64 SER B N 1
ATOM 1531 C CA . SER B 1 64 ? -3.951 -8.758 -15.523 1 95.12 64 SER B CA 1
ATOM 1532 C C . SER B 1 64 ? -4.984 -8.875 -16.641 1 95.12 64 SER B C 1
ATOM 1534 O O . SER B 1 64 ? -5.039 -8.023 -17.531 1 95.12 64 SER B O 1
ATOM 1536 N N . GLY B 1 65 ? -5.855 -9.859 -16.453 1 95.12 65 GLY B N 1
ATOM 1537 C CA . GLY B 1 65 ? -6.691 -10.188 -17.594 1 95.12 65 GLY B CA 1
ATOM 1538 C C . GLY B 1 65 ? -5.891 -10.539 -18.828 1 95.12 65 GLY B C 1
ATOM 1539 O O . GLY B 1 65 ? -5.016 -11.406 -18.797 1 95.12 65 GLY B O 1
ATOM 1540 N N . ASP B 1 66 ? -6.113 -9.805 -19.875 1 92.94 66 ASP B N 1
ATOM 1541 C CA . ASP B 1 66 ? -5.43 -10.078 -21.141 1 92.94 66 ASP B CA 1
ATOM 1542 C C . ASP B 1 66 ? -4.195 -9.188 -21.297 1 92.94 66 ASP B C 1
ATOM 1544 O O . ASP B 1 66 ? -3.449 -9.32 -22.266 1 92.94 66 ASP B O 1
ATOM 1548 N N . ASN B 1 67 ? -3.967 -8.422 -20.359 1 91.44 67 ASN B N 1
ATOM 1549 C CA . ASN B 1 67 ? -2.848 -7.492 -20.422 1 91.44 67 ASN B CA 1
ATOM 1550 C C . ASN B 1 67 ? -1.652 -7.988 -19.625 1 91.44 67 ASN B C 1
ATOM 1552 O O . ASN B 1 67 ? -1.822 -8.617 -18.578 1 91.44 67 ASN B O 1
ATOM 1556 N N . GLU B 1 68 ? -0.548 -7.773 -20.141 1 93 68 GLU B N 1
ATOM 1557 C CA . GLU B 1 68 ? 0.7 -8.008 -19.422 1 93 68 GLU B CA 1
ATOM 1558 C C . GLU B 1 68 ? 1.483 -6.715 -19.234 1 93 68 GLU B C 1
ATOM 1560 O O . GLU B 1 68 ? 1.747 -5.996 -20.203 1 93 68 GLU B O 1
ATOM 1565 N N . ILE B 1 69 ? 1.84 -6.391 -18.078 1 92.25 69 ILE B N 1
ATOM 1566 C CA . ILE B 1 69 ? 2.518 -5.148 -17.719 1 92.25 69 ILE B CA 1
ATOM 1567 C C . ILE B 1 69 ? 3.896 -5.453 -17.141 1 92.25 69 ILE B C 1
ATOM 1569 O O . ILE B 1 69 ? 4.031 -6.305 -16.266 1 92.25 69 ILE B O 1
ATOM 1573 N N . GLU B 1 70 ? 4.852 -4.875 -17.703 1 93.12 70 GLU B N 1
ATOM 1574 C CA . GLU B 1 70 ? 6.176 -4.922 -17.094 1 93.12 70 GLU B CA 1
ATOM 1575 C C . GLU B 1 70 ? 6.422 -3.699 -16.219 1 93.12 70 GLU B C 1
ATOM 1577 O O . GLU B 1 70 ? 6.414 -2.568 -16.703 1 93.12 70 GLU B O 1
ATOM 1582 N N . ALA B 1 71 ? 6.543 -3.916 -14.977 1 91.88 71 ALA B N 1
ATOM 1583 C CA . ALA B 1 71 ? 6.707 -2.84 -14 1 91.88 71 ALA B CA 1
ATOM 1584 C C . ALA B 1 71 ? 8.141 -2.791 -13.477 1 91.88 71 ALA B C 1
ATOM 1586 O O . ALA B 1 71 ? 8.672 -3.799 -13.008 1 91.88 71 ALA B O 1
ATOM 1587 N N . SER B 1 72 ? 8.758 -1.644 -13.602 1 92.75 72 SER B N 1
ATOM 1588 C CA . SER B 1 72 ? 10.102 -1.439 -13.062 1 92.75 72 SER B CA 1
ATOM 1589 C C . SER B 1 72 ? 10.062 -0.608 -11.789 1 92.75 72 SER B C 1
ATOM 1591 O O . SER B 1 72 ? 8.992 -0.177 -11.352 1 92.75 72 SER B O 1
ATOM 1593 N N . ALA B 1 73 ? 11.234 -0.486 -11.156 1 91.81 73 ALA B N 1
ATOM 1594 C CA . ALA B 1 73 ? 11.328 0.245 -9.898 1 91.81 73 ALA B CA 1
ATOM 1595 C C . ALA B 1 73 ? 10.578 1.572 -9.977 1 91.81 73 ALA B C 1
ATOM 1597 O O . ALA B 1 73 ? 10.727 2.32 -10.945 1 91.81 73 ALA B O 1
ATOM 1598 N N . GLY B 1 74 ? 9.75 1.774 -8.961 1 86.56 74 GLY B N 1
ATOM 1599 C CA . GLY B 1 74 ? 9 3.016 -8.906 1 86.56 74 GLY B CA 1
ATOM 1600 C C . GLY B 1 74 ? 7.629 2.91 -9.555 1 86.56 74 GLY B C 1
ATOM 1601 O O . GLY B 1 74 ? 6.801 3.814 -9.422 1 86.56 74 GLY B O 1
ATOM 1602 N N . SER B 1 75 ? 7.379 1.789 -10.219 1 86.25 75 SER B N 1
ATOM 1603 C CA . SER B 1 75 ? 6.086 1.577 -10.867 1 86.25 75 SER B CA 1
ATOM 1604 C C . SER B 1 75 ? 5.156 0.756 -9.977 1 86.25 75 SER B C 1
ATOM 1606 O O . SER B 1 75 ? 5.617 -0.015 -9.133 1 86.25 75 SER B O 1
ATOM 1608 N N . SER B 1 76 ? 3.883 1.023 -10.172 1 87.56 76 SER B N 1
ATOM 1609 C CA . SER B 1 76 ? 2.861 0.277 -9.445 1 87.56 76 SER B CA 1
ATOM 1610 C C . SER B 1 76 ? 1.83 -0.32 -10.398 1 87.56 76 SER B C 1
ATOM 1612 O O . SER B 1 76 ? 1.611 0.204 -11.492 1 87.56 76 SER B O 1
ATOM 1614 N N . VAL B 1 77 ? 1.285 -1.416 -10.039 1 88.5 77 VAL B N 1
ATOM 1615 C CA . VAL B 1 77 ? 0.212 -2.066 -10.781 1 88.5 77 VAL B CA 1
ATOM 1616 C C . VAL B 1 77 ? -0.951 -2.381 -9.844 1 88.5 77 VAL B C 1
ATOM 1618 O O . VAL B 1 77 ? -0.746 -2.891 -8.734 1 88.5 77 VAL B O 1
ATOM 1621 N N . PHE B 1 78 ? -2.092 -1.982 -10.211 1 89.12 78 PHE B N 1
ATOM 1622 C CA . PHE B 1 78 ? -3.318 -2.266 -9.469 1 89.12 78 PHE B CA 1
ATOM 1623 C C . PHE B 1 78 ? -4.18 -3.271 -10.227 1 89.12 78 PHE B C 1
ATOM 1625 O O . PHE B 1 78 ? -4.469 -3.086 -11.406 1 89.12 78 PHE B O 1
ATOM 1632 N N . VAL B 1 79 ? -4.551 -4.34 -9.578 1 92.38 79 VAL B N 1
ATOM 1633 C CA . VAL B 1 79 ? -5.449 -5.336 -10.148 1 92.38 79 VAL B CA 1
ATOM 1634 C C . VAL B 1 79 ? -6.777 -5.328 -9.398 1 92.38 79 VAL B C 1
ATOM 1636 O O . VAL B 1 79 ? -6.848 -5.762 -8.242 1 92.38 79 VAL B O 1
ATOM 1639 N N . PRO B 1 80 ? -7.855 -4.895 -10.023 1 90.81 80 PRO B N 1
ATOM 1640 C CA . PRO B 1 80 ? -9.148 -4.844 -9.336 1 90.81 80 PRO B CA 1
ATOM 1641 C C . PRO B 1 80 ? -9.734 -6.23 -9.078 1 90.81 80 PRO B C 1
ATOM 1643 O O . PRO B 1 80 ? -9.43 -7.176 -9.805 1 90.81 80 PRO B O 1
ATOM 1646 N N . ARG B 1 81 ? -10.562 -6.258 -7.977 1 94.69 81 ARG B N 1
ATOM 1647 C CA . ARG B 1 81 ? -11.297 -7.492 -7.699 1 94.69 81 ARG B CA 1
ATOM 1648 C C . ARG B 1 81 ? -11.961 -8.031 -8.961 1 94.69 81 ARG B C 1
ATOM 1650 O O . ARG B 1 81 ? -12.398 -7.258 -9.82 1 94.69 81 ARG B O 1
ATOM 1657 N N . GLY B 1 82 ? -11.961 -9.344 -9.094 1 96.06 82 GLY B N 1
ATOM 1658 C CA . GLY B 1 82 ? -12.641 -10 -10.203 1 96.06 82 GLY B CA 1
ATOM 1659 C C . GLY B 1 82 ? -11.766 -10.141 -11.438 1 96.06 82 GLY B C 1
ATOM 1660 O O . GLY B 1 82 ? -12.227 -10.602 -12.484 1 96.06 82 GLY B O 1
ATOM 1661 N N . THR B 1 83 ? -10.523 -9.789 -11.375 1 95.69 83 THR B N 1
ATOM 1662 C CA . THR B 1 83 ? -9.641 -9.836 -12.531 1 95.69 83 THR B CA 1
ATOM 1663 C C . THR B 1 83 ? -8.648 -10.984 -12.414 1 95.69 83 THR B C 1
ATOM 1665 O O . THR B 1 83 ? -7.844 -11.023 -11.477 1 95.69 83 THR B O 1
ATOM 1668 N N . PRO B 1 84 ? -8.688 -11.969 -13.336 1 98.19 84 PRO B N 1
ATOM 1669 C CA . PRO B 1 84 ? -7.637 -12.992 -13.336 1 98.19 84 PRO B CA 1
ATOM 1670 C C . PRO B 1 84 ? -6.234 -12.398 -13.438 1 98.19 84 PRO B C 1
ATOM 1672 O O . PRO B 1 84 ? -6.004 -11.484 -14.234 1 98.19 84 PRO B O 1
ATOM 1675 N N . HIS B 1 85 ? -5.32 -12.867 -12.594 1 97.81 85 HIS B N 1
ATOM 1676 C CA . HIS B 1 85 ? -3.984 -12.289 -12.641 1 97.81 85 HIS B CA 1
ATOM 1677 C C . HIS B 1 85 ? -2.943 -13.266 -12.102 1 97.81 85 HIS B C 1
ATOM 1679 O O . HIS B 1 85 ? -3.291 -14.258 -11.469 1 97.81 85 HIS B O 1
ATOM 1685 N N . THR B 1 86 ? -1.753 -13.094 -12.477 1 97.62 86 THR B N 1
ATOM 1686 C CA . THR B 1 86 ? -0.522 -13.672 -11.945 1 97.62 86 THR B CA 1
ATOM 1687 C C . THR B 1 86 ? 0.653 -12.719 -12.148 1 97.62 86 THR B C 1
ATOM 1689 O O . THR B 1 86 ? 0.494 -11.648 -12.727 1 97.62 86 THR B O 1
ATOM 1692 N N . TYR B 1 87 ? 1.769 -13.047 -11.602 1 97.06 87 TYR B N 1
ATOM 1693 C CA . TYR B 1 87 ? 2.941 -12.195 -11.75 1 97.06 87 TYR B CA 1
ATOM 1694 C C . TYR B 1 87 ? 4.227 -12.992 -11.555 1 97.06 87 TYR B C 1
ATOM 1696 O O . TYR B 1 87 ? 4.211 -14.055 -10.93 1 97.06 87 TYR B O 1
ATOM 1704 N N . TRP B 1 88 ? 5.262 -12.555 -12.133 1 96.81 88 TRP B N 1
ATOM 1705 C CA . TRP B 1 88 ? 6.551 -13.242 -12.047 1 96.81 88 TRP B CA 1
ATOM 1706 C C . TRP B 1 88 ? 7.699 -12.266 -12.289 1 96.81 88 TRP B C 1
ATOM 1708 O O . TRP B 1 88 ? 7.484 -11.133 -12.727 1 96.81 88 TRP B O 1
ATOM 1718 N N . ASN B 1 89 ? 8.852 -12.625 -11.789 1 97.25 89 ASN B N 1
ATOM 1719 C CA . ASN B 1 89 ? 10.102 -11.961 -12.141 1 97.25 89 ASN B CA 1
ATOM 1720 C C . ASN B 1 89 ? 10.633 -12.438 -13.492 1 97.25 89 ASN B C 1
ATOM 1722 O O . ASN B 1 89 ? 11.055 -13.586 -13.625 1 97.25 89 ASN B O 1
ATOM 1726 N N . PRO B 1 90 ? 10.633 -11.539 -14.477 1 97.5 90 PRO B N 1
ATOM 1727 C CA . PRO B 1 90 ? 11.023 -11.977 -15.82 1 97.5 90 PRO B CA 1
ATOM 1728 C C . PRO B 1 90 ? 12.539 -11.953 -16.031 1 97.5 90 PRO B C 1
ATOM 1730 O O . PRO B 1 90 ? 13.008 -12.141 -17.156 1 97.5 90 PRO B O 1
ATOM 1733 N N . THR B 1 91 ? 13.289 -11.633 -15.055 1 97.44 91 THR B N 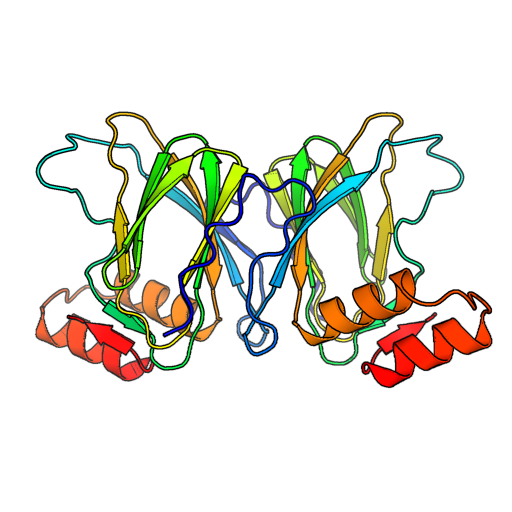1
ATOM 1734 C CA . THR B 1 91 ? 14.727 -11.43 -15.234 1 97.44 91 THR B 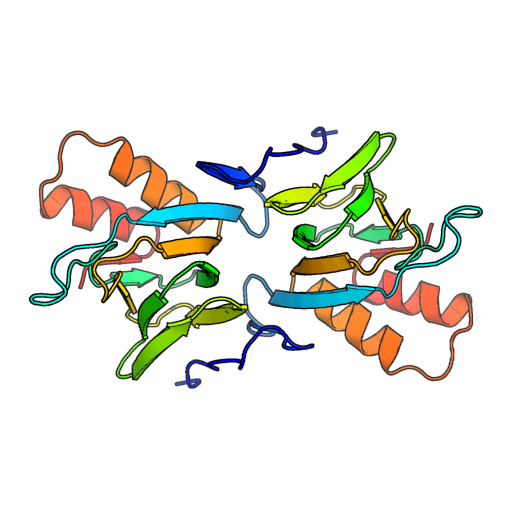CA 1
ATOM 1735 C C . THR B 1 91 ? 15.523 -12.398 -14.367 1 97.44 91 THR B C 1
ATOM 1737 O O . THR B 1 91 ? 14.945 -13.148 -13.578 1 97.44 91 THR B O 1
ATOM 1740 N N . THR B 1 92 ? 16.891 -12.344 -14.531 1 97.5 92 THR B N 1
ATOM 1741 C CA . THR B 1 92 ? 17.781 -13.172 -13.727 1 97.5 92 THR B CA 1
ATOM 1742 C C . THR B 1 92 ? 18.234 -12.43 -12.477 1 97.5 92 THR B C 1
ATOM 1744 O O . THR B 1 92 ? 18.969 -12.977 -11.648 1 97.5 92 THR B O 1
ATOM 1747 N N . HIS B 1 93 ? 17.766 -11.211 -12.328 1 97.31 93 HIS B N 1
ATOM 1748 C CA . HIS B 1 93 ? 18.156 -10.383 -11.188 1 97.31 93 HIS B CA 1
ATOM 1749 C C . HIS B 1 93 ? 17.031 -10.281 -10.172 1 97.31 93 HIS B C 1
ATOM 1751 O O . HIS B 1 93 ? 15.859 -10.375 -10.523 1 97.31 93 HIS B O 1
ATOM 1757 N N . PRO B 1 94 ? 17.375 -10.016 -8.977 1 96.94 94 PRO B N 1
ATOM 1758 C CA . PRO B 1 94 ? 16.328 -9.961 -7.941 1 96.94 94 PRO B CA 1
ATOM 1759 C C . PRO B 1 94 ? 15.344 -8.812 -8.156 1 96.94 94 PRO B C 1
ATOM 1761 O O . PRO B 1 94 ? 15.711 -7.785 -8.734 1 96.94 94 PRO B O 1
ATOM 1764 N N . VAL B 1 95 ? 14.133 -9.078 -7.773 1 95.31 95 VAL B N 1
ATOM 1765 C CA . VAL B 1 95 ? 13.117 -8.031 -7.691 1 95.31 95 VAL B CA 1
ATOM 1766 C C . VAL B 1 95 ? 12.641 -7.887 -6.25 1 95.31 95 VAL B C 1
ATOM 1768 O O . VAL B 1 95 ? 12.492 -8.883 -5.539 1 95.31 95 VAL B O 1
ATOM 1771 N N . ARG B 1 96 ? 12.5 -6.645 -5.754 1 94.25 96 ARG B N 1
ATOM 1772 C CA . ARG B 1 96 ? 11.867 -6.297 -4.488 1 94.25 96 ARG B CA 1
ATOM 1773 C C . ARG B 1 96 ? 10.609 -5.465 -4.723 1 94.25 96 ARG B C 1
ATOM 1775 O O . ARG B 1 96 ? 10.609 -4.543 -5.539 1 94.25 96 ARG B O 1
ATOM 1782 N N . TYR B 1 97 ? 9.547 -5.891 -4.059 1 92.19 97 TYR B N 1
ATOM 1783 C CA . TYR B 1 97 ? 8.297 -5.176 -4.285 1 92.19 97 TYR B CA 1
ATOM 1784 C C . TYR B 1 97 ? 7.43 -5.184 -3.031 1 92.19 97 TYR B C 1
ATOM 1786 O O . TYR B 1 97 ? 7.625 -6.008 -2.139 1 92.19 97 TYR B O 1
ATOM 1794 N N . LEU B 1 98 ? 6.605 -4.18 -2.955 1 92.38 98 LEU B N 1
ATOM 1795 C CA . LEU B 1 98 ? 5.531 -4.172 -1.967 1 92.38 98 LEU B CA 1
ATOM 1796 C C . LEU B 1 98 ? 4.266 -4.809 -2.537 1 92.38 98 LEU B C 1
ATOM 1798 O O . LEU B 1 98 ? 3.918 -4.574 -3.695 1 92.38 98 LEU B O 1
ATOM 1802 N N . LEU B 1 99 ? 3.67 -5.617 -1.772 1 92.81 99 LEU B N 1
ATOM 1803 C CA . LEU B 1 99 ? 2.328 -6.129 -2.033 1 92.81 99 LEU B CA 1
ATOM 1804 C C . LEU B 1 99 ? 1.308 -5.477 -1.106 1 92.81 99 LEU B C 1
ATOM 1806 O O . LEU B 1 99 ? 1.438 -5.551 0.117 1 92.81 99 LEU B O 1
ATOM 1810 N N . ILE B 1 100 ? 0.409 -4.754 -1.648 1 93.06 100 ILE B N 1
ATOM 1811 C CA . ILE B 1 100 ? -0.716 -4.188 -0.913 1 93.06 100 ILE B CA 1
ATOM 1812 C C . ILE B 1 100 ? -1.969 -5.027 -1.16 1 93.06 100 ILE B C 1
ATOM 1814 O O . ILE B 1 100 ? -2.359 -5.246 -2.309 1 93.06 100 ILE B O 1
ATOM 1818 N N . MET B 1 101 ? -2.539 -5.449 -0.062 1 93.12 101 MET B N 1
ATOM 1819 C CA . MET B 1 101 ? -3.611 -6.434 -0.203 1 93.12 101 MET B CA 1
ATOM 1820 C C . MET B 1 101 ? -4.633 -6.289 0.922 1 93.12 101 MET B C 1
ATOM 1822 O O . MET B 1 101 ? -4.387 -5.582 1.901 1 93.12 101 MET B O 1
ATOM 1826 N N . THR B 1 102 ? -5.762 -6.914 0.712 1 93.75 102 THR B N 1
ATOM 1827 C CA . THR B 1 102 ? -6.727 -6.984 1.804 1 93.75 102 THR B CA 1
ATOM 1828 C C . THR B 1 102 ? -6.32 -8.047 2.82 1 93.75 102 THR B C 1
ATOM 1830 O O . THR B 1 102 ? -5.566 -8.969 2.496 1 93.75 102 THR B O 1
ATOM 1833 N N . PRO B 1 103 ? -6.855 -7.863 4.07 1 92.06 103 PRO B N 1
ATOM 1834 C CA . PRO B 1 103 ? -6.57 -8.898 5.066 1 92.06 103 PRO B CA 1
ATOM 1835 C C . PRO B 1 103 ? -7 -10.289 4.609 1 92.06 103 PRO B C 1
ATOM 1837 O O . PRO B 1 103 ? -6.367 -11.281 4.973 1 92.06 103 PRO B O 1
ATOM 1840 N N . ASN B 1 104 ? -8.031 -10.359 3.811 1 95.31 104 ASN B N 1
ATOM 1841 C CA . ASN B 1 104 ? -8.5 -11.641 3.293 1 95.31 104 ASN B CA 1
ATOM 1842 C C . ASN B 1 104 ? -7.441 -12.32 2.426 1 95.31 104 ASN B C 1
ATOM 1844 O O . ASN B 1 104 ? -7.184 -13.516 2.578 1 95.31 104 ASN B O 1
ATOM 1848 N N . ILE B 1 105 ? -6.848 -11.586 1.563 1 95.56 105 ILE B N 1
ATOM 1849 C CA . ILE B 1 105 ? -5.789 -12.125 0.715 1 95.56 105 ILE B CA 1
ATOM 1850 C C . ILE B 1 105 ? -4.602 -12.547 1.576 1 95.56 105 ILE B C 1
ATOM 1852 O O . ILE B 1 105 ? -4.008 -13.602 1.347 1 95.56 105 ILE B O 1
ATOM 1856 N N . HIS B 1 106 ? -4.293 -11.727 2.523 1 93.44 106 HIS B N 1
ATOM 1857 C CA . HIS B 1 106 ? -3.17 -12.039 3.398 1 93.44 106 HIS B CA 1
ATOM 1858 C C . HIS B 1 106 ? -3.391 -13.367 4.121 1 93.44 106 HIS B C 1
ATOM 1860 O O . HIS B 1 106 ? -2.473 -14.18 4.227 1 93.44 106 HIS B O 1
ATOM 1866 N N . ARG B 1 107 ? -4.59 -13.562 4.609 1 93.88 107 ARG B N 1
ATOM 1867 C CA . ARG B 1 107 ? -4.902 -14.812 5.297 1 93.88 107 ARG B CA 1
ATOM 1868 C C . ARG B 1 107 ? -4.781 -16 4.352 1 93.88 107 ARG B C 1
ATOM 1870 O O . ARG B 1 107 ? -4.289 -17.062 4.746 1 93.88 107 ARG B O 1
ATOM 1877 N N . LEU B 1 108 ? -5.25 -15.844 3.117 1 95.38 108 LEU B N 1
ATOM 1878 C CA . LEU B 1 108 ? -5.098 -16.891 2.105 1 95.38 108 LEU B CA 1
ATOM 1879 C C . LEU B 1 108 ? -3.629 -17.266 1.93 1 95.38 108 LEU B C 1
ATOM 1881 O O . LEU B 1 108 ? -3.275 -18.438 1.979 1 95.38 108 LEU B O 1
ATOM 1885 N N . ILE B 1 109 ? -2.758 -16.281 1.766 1 93.38 109 ILE B N 1
ATOM 1886 C CA . ILE B 1 109 ? -1.334 -16.516 1.545 1 93.38 109 ILE B CA 1
ATOM 1887 C C . ILE B 1 109 ? -0.726 -17.203 2.762 1 93.38 109 ILE B C 1
ATOM 1889 O O . ILE B 1 109 ? 0.057 -18.141 2.617 1 93.38 109 ILE B O 1
ATOM 1893 N N . GLN B 1 110 ? -1.158 -16.75 3.959 1 90.25 110 GLN B N 1
ATOM 1894 C CA . GLN B 1 110 ? -0.641 -17.344 5.184 1 90.25 110 GLN B CA 1
ATOM 1895 C C . GLN B 1 110 ? -1.006 -18.828 5.27 1 90.25 110 GLN B C 1
ATOM 1897 O O . GLN B 1 110 ? -0.168 -19.656 5.629 1 90.25 110 GLN B O 1
ATOM 1902 N N . GLU B 1 111 ? -2.188 -19.188 4.949 1 93 111 GLU B N 1
ATOM 1903 C CA . GLU B 1 111 ? -2.625 -20.578 5.039 1 93 111 GLU B CA 1
ATOM 1904 C C . GLU B 1 111 ? -1.942 -21.438 3.98 1 93 111 GLU B C 1
ATOM 1906 O O . GLU B 1 111 ? -1.606 -22.594 4.238 1 93 111 GLU B O 1
ATOM 1911 N N . ILE B 1 112 ? -1.777 -20.859 2.807 1 93.12 112 ILE B N 1
ATOM 1912 C CA . ILE B 1 112 ? -1.062 -21.578 1.758 1 93.12 112 ILE B CA 1
ATOM 1913 C C . ILE B 1 112 ? 0.355 -21.906 2.229 1 93.12 112 ILE B C 1
ATOM 1915 O O . ILE B 1 112 ? 0.833 -23.031 2.055 1 93.12 112 ILE B O 1
ATOM 1919 N N . HIS B 1 113 ? 1.002 -20.969 2.889 1 89.31 113 HIS B N 1
ATOM 1920 C CA . HIS B 1 113 ? 2.381 -21.141 3.328 1 89.31 113 HIS B CA 1
ATOM 1921 C C . HIS B 1 113 ? 2.455 -22.078 4.531 1 89.31 113 HIS B C 1
ATOM 1923 O O . HIS B 1 113 ? 3.473 -22.75 4.742 1 89.31 113 HIS B O 1
ATOM 1929 N N . ALA B 1 114 ? 1.346 -22.172 5.238 1 89.31 114 ALA B N 1
ATOM 1930 C CA . ALA B 1 114 ? 1.344 -22.953 6.473 1 89.31 114 ALA B CA 1
ATOM 1931 C C . ALA B 1 114 ? 0.98 -24.406 6.195 1 89.31 114 ALA B C 1
ATOM 1933 O O . ALA B 1 114 ? 1.26 -25.297 7.012 1 89.31 114 ALA B O 1
ATOM 1934 N N . THR B 1 115 ? 0.309 -24.625 5.07 1 92 115 THR B N 1
ATOM 1935 C CA . THR B 1 115 ? -0.198 -25.969 4.844 1 92 115 THR B CA 1
ATOM 1936 C C . THR B 1 115 ? 0.913 -26.891 4.34 1 92 115 THR B C 1
ATOM 1938 O O . THR B 1 115 ? 1.762 -26.469 3.551 1 92 115 THR B O 1
ATOM 1941 N N . SER B 1 116 ? 0.94 -28.078 4.773 1 92 116 SER B N 1
ATOM 1942 C CA . SER B 1 116 ? 1.888 -29.094 4.309 1 92 116 SER B CA 1
ATOM 1943 C C . SER B 1 116 ? 1.346 -29.844 3.094 1 92 116 SER B C 1
ATOM 1945 O O . SER B 1 116 ? 2.109 -30.438 2.338 1 92 116 SER B O 1
ATOM 1947 N N . ASP B 1 117 ? 0.05 -29.938 2.973 1 91.06 117 ASP B N 1
ATOM 1948 C CA . ASP B 1 117 ? -0.611 -30.562 1.827 1 91.06 117 ASP B CA 1
ATOM 1949 C C . ASP B 1 117 ? -0.725 -29.578 0.663 1 91.06 117 ASP B C 1
ATOM 1951 O O . ASP B 1 117 ? -1.598 -28.703 0.661 1 91.06 117 ASP B O 1
ATOM 1955 N N . ARG B 1 118 ? 0.031 -29.781 -0.342 1 88.5 118 ARG B N 1
ATOM 1956 C CA . ARG B 1 118 ? 0.054 -28.844 -1.46 1 88.5 118 ARG B CA 1
ATOM 1957 C C . ARG B 1 118 ? -0.589 -29.453 -2.701 1 88.5 118 ARG B C 1
ATOM 1959 O O . ARG B 1 118 ? -0.25 -29.078 -3.826 1 88.5 118 ARG B O 1
ATOM 1966 N N . SER B 1 119 ? -1.466 -30.359 -2.395 1 93.31 119 SER B N 1
ATOM 1967 C CA . SER B 1 119 ? -2.217 -30.953 -3.5 1 93.31 119 SER B CA 1
ATOM 1968 C C . SER B 1 119 ? -3.105 -29.906 -4.176 1 93.31 119 SER B C 1
ATOM 1970 O O . SER B 1 119 ? -3.482 -28.906 -3.557 1 93.31 119 SER B O 1
ATOM 1972 N N . SER B 1 120 ? -3.398 -30.188 -5.445 1 93 120 SER B N 1
ATOM 1973 C CA . SER B 1 120 ? -4.266 -29.281 -6.195 1 93 120 SER B CA 1
ATOM 1974 C C . SER B 1 120 ? -5.609 -29.094 -5.496 1 93 120 SER B C 1
ATOM 1976 O O . SER B 1 120 ? -6.141 -27.984 -5.445 1 93 120 SER B O 1
ATOM 1978 N N . SER B 1 121 ? -6.156 -30.172 -4.973 1 94.94 121 SER B N 1
ATOM 1979 C CA . SER B 1 121 ? -7.449 -30.125 -4.297 1 94.94 121 SER B CA 1
ATOM 1980 C C . SER B 1 121 ? -7.391 -29.219 -3.068 1 94.94 121 SER B C 1
ATOM 1982 O O . SER B 1 121 ? -8.305 -28.422 -2.834 1 94.94 121 SER B O 1
ATOM 1984 N N . THR B 1 122 ? -6.332 -29.344 -2.283 1 94.69 122 THR B N 1
ATOM 1985 C CA . THR B 1 122 ? -6.18 -28.531 -1.083 1 94.69 122 THR B CA 1
ATOM 1986 C C . THR B 1 122 ? -6.023 -27.062 -1.444 1 94.69 122 THR B C 1
ATOM 1988 O O . THR B 1 122 ? -6.676 -26.203 -0.85 1 94.69 122 THR B O 1
ATOM 1991 N N . LEU B 1 123 ? -5.207 -26.781 -2.449 1 95.38 123 LEU B N 1
ATOM 1992 C CA . LEU B 1 123 ? -4.98 -25.391 -2.859 1 95.38 123 LEU B CA 1
ATOM 1993 C C . LEU B 1 123 ? -6.262 -24.781 -3.412 1 95.38 123 LEU B C 1
ATOM 1995 O O . LEU B 1 123 ? -6.582 -23.625 -3.104 1 95.38 123 LEU B O 1
ATOM 1999 N N . HIS B 1 124 ? -6.969 -25.531 -4.195 1 96.62 124 HIS B N 1
ATOM 2000 C CA . HIS B 1 124 ? -8.25 -25.047 -4.719 1 96.62 124 HIS B CA 1
ATOM 2001 C C . HIS B 1 124 ? -9.211 -24.703 -3.586 1 96.62 124 HIS B C 1
ATOM 2003 O O . HIS B 1 124 ? -9.875 -23.672 -3.623 1 96.62 124 HIS B O 1
ATOM 2009 N N . SER B 1 125 ? -9.273 -25.578 -2.611 1 97.31 125 SER B N 1
ATOM 2010 C CA . SER B 1 125 ? -10.18 -25.375 -1.486 1 97.31 125 SER B CA 1
ATOM 2011 C C . SER B 1 125 ? -9.797 -24.125 -0.696 1 97.31 125 SER B C 1
ATOM 2013 O O . SER B 1 125 ? -10.664 -23.406 -0.211 1 97.31 125 SER B O 1
ATOM 2015 N N . LEU B 1 126 ? -8.516 -23.922 -0.531 1 96.75 126 LEU B N 1
ATOM 2016 C CA . LEU B 1 126 ? -8.055 -22.734 0.183 1 96.75 126 LEU B CA 1
ATOM 2017 C C . LEU B 1 126 ? -8.438 -21.469 -0.567 1 96.75 126 LEU B C 1
ATOM 2019 O O . LEU B 1 126 ? -8.891 -20.5 0.041 1 96.75 126 LEU B O 1
ATOM 2023 N N . PHE B 1 127 ? -8.266 -21.453 -1.889 1 98 127 PHE B N 1
ATOM 2024 C CA . PHE B 1 127 ? -8.648 -20.281 -2.672 1 98 127 PHE B CA 1
ATOM 2025 C C . PHE B 1 127 ? -10.141 -20 -2.531 1 98 127 PHE B C 1
ATOM 2027 O O . PHE B 1 127 ? -10.547 -18.859 -2.328 1 98 127 PHE B O 1
ATOM 2034 N N . VAL B 1 128 ? -10.961 -21.047 -2.598 1 97.94 128 VAL B N 1
ATOM 2035 C CA . VAL B 1 128 ? -12.406 -20.906 -2.49 1 97.94 128 VAL B CA 1
ATOM 2036 C C . VAL B 1 128 ? -12.773 -20.359 -1.107 1 97.94 128 VAL B C 1
ATOM 2038 O O . VAL B 1 128 ? -13.625 -19.484 -0.981 1 97.94 128 VAL B O 1
ATOM 2041 N N . LYS B 1 129 ? -12.094 -20.891 -0.054 1 97.81 129 LYS B N 1
ATOM 2042 C CA . LYS B 1 129 ? -12.344 -20.469 1.322 1 97.81 129 LYS B CA 1
ATOM 2043 C C . LYS B 1 129 ? -12.227 -18.953 1.463 1 97.81 129 LYS B C 1
ATOM 2045 O O . LYS B 1 129 ? -12.953 -18.328 2.246 1 97.81 129 LYS B O 1
ATOM 2050 N N . TYR B 1 130 ? -11.391 -18.375 0.694 1 97.62 130 TYR B N 1
ATOM 2051 C CA . TYR B 1 130 ? -11.133 -16.953 0.814 1 97.62 130 TYR B CA 1
ATOM 2052 C C . TYR B 1 130 ? -11.672 -16.203 -0.395 1 97.62 130 TYR B C 1
ATOM 2054 O O . TYR B 1 130 ? -11.078 -15.203 -0.827 1 97.62 130 TYR B O 1
ATOM 2062 N N . ASN B 1 131 ? -12.711 -16.656 -0.971 1 97.94 131 ASN B N 1
ATOM 2063 C CA . ASN B 1 131 ? -13.453 -16.016 -2.053 1 97.94 131 ASN B CA 1
ATOM 2064 C C . ASN B 1 131 ? -12.562 -15.734 -3.26 1 97.94 131 ASN B C 1
ATOM 2066 O O . ASN B 1 131 ? -12.594 -14.641 -3.82 1 97.94 131 ASN B O 1
ATOM 2070 N N . SER B 1 132 ? -11.789 -16.672 -3.584 1 98.31 132 SER B N 1
ATOM 2071 C CA . SER B 1 132 ? -10.875 -16.656 -4.719 1 98.31 132 SER B CA 1
ATOM 2072 C C . SER B 1 132 ? -10.953 -17.969 -5.504 1 98.31 132 SER B C 1
ATOM 2074 O O . SER B 1 132 ? -11.695 -18.875 -5.125 1 98.31 132 SER B O 1
ATOM 2076 N N . GLN B 1 133 ? -10.258 -17.984 -6.617 1 98.06 133 GLN B N 1
ATOM 2077 C CA . GLN B 1 133 ? -10.305 -19.172 -7.465 1 98.06 133 GLN B CA 1
ATOM 2078 C C . GLN B 1 133 ? -9 -19.359 -8.227 1 98.06 133 GLN B C 1
ATOM 2080 O O . GLN B 1 133 ? -8.484 -18.406 -8.828 1 98.06 133 GLN B O 1
ATOM 2085 N N . LEU B 1 134 ? -8.508 -20.547 -8.133 1 96.62 134 LEU B N 1
ATOM 2086 C CA . LEU B 1 134 ? -7.418 -20.938 -9.023 1 96.62 134 LEU B CA 1
ATOM 2087 C C . LEU B 1 134 ? -7.93 -21.156 -10.445 1 96.62 134 LEU B C 1
ATOM 2089 O O . LEU B 1 134 ? -8.992 -21.75 -10.641 1 96.62 134 LEU B O 1
ATOM 2093 N N . LEU B 1 135 ? -7.102 -20.703 -11.359 1 95.75 135 LEU B N 1
ATOM 2094 C CA . LEU B 1 135 ? -7.531 -20.844 -12.75 1 95.75 135 LEU B CA 1
ATOM 2095 C C . LEU B 1 135 ? -6.59 -21.75 -13.523 1 95.75 135 LEU B C 1
ATOM 2097 O O . LEU B 1 135 ? -5.398 -21.828 -13.211 1 95.75 135 LEU B O 1
#

Sequence (270 aa):
MPSPTIAPPLSGNVLGSPDGAFILAEWQDPGGPPDPPRLIAPLHVHHNDDEAWYVLEGTLRIKSGDNEIEASAGSSVFVPRGTPHTYWNPTTHPVRYLLIMTPNIHRLIQEIHATSDRSSSTLHSLFVKYNSQLLMPSPTIAPPLSGNVLGSPDGAFILAEWQDPGGPPDPPRLIAPLHVHHNDDEAWYVLEGTLRIKSGDNEIEASAGSSVFVPRGTPHTYWNPTTHPVRYLLIMTPNIHRLIQEIHATSDRSSSTLHSLFVKYNSQLL

Organism: NCBI:txid570835

Nearest PDB structures (foldseek):
  2dct-assembly1_A  TM=9.100E-01  e=6.104E-08  Thermus thermophilus HB8
  7zvm-assembly1_A-2  TM=8.474E-01  e=4.275E-07  Thermococcus barophilus
  7x85-assembly2_C  TM=8.480E-01  e=8.025E-07  Gallus gallus
  6o2d-assembly1_B  TM=7.558E-01  e=2.151E-07  Schizosaccharomyces pombe
  6o2d-assembly1_A  TM=7.767E-01  e=1.068E-06  Schizosaccharomyces pombe

pLDDT: mean 86.88, std 18.41, range [25.97, 98.31]

Secondary structure (DSSP, 8-state):
-----EE-S-SS-EEE-TTSS-EEEEEEE-----SS--EEEEEEEESS--EEEEEEESEEEEEETTEEEEEETT-EEEE-TT--EEEE--SSS-EEEEEEE-HHHHHHHHHHHH-S---HHHHHHHHHHTTEEE-/-----EE-SSSS-EEE-TTSS-EEEEEEE-----SS--EEEEEEEESS--EEEEEEESEEEEEETTEEEEEETT-EEEE-TT--EEEE--SSS-EEEEEEE-HHHHHHHHHHHH-S---HHHHHHHHHHTTEEE-

Solvent-accessible surface area (backbone atoms only — not comparable to full-atom values): 13870 Å² total; per-residue (Å²): 126,89,69,67,58,70,36,62,50,36,73,73,28,66,42,64,39,83,85,43,59,40,30,37,33,27,47,74,45,67,38,38,71,42,77,69,75,51,62,76,44,73,47,26,29,35,57,82,43,42,40,32,40,37,26,68,36,46,46,40,33,36,36,51,63,92,42,74,46,80,35,38,52,45,17,41,45,46,47,57,45,60,42,44,30,33,36,28,41,64,36,68,53,50,24,31,29,37,40,39,30,27,33,60,56,52,51,44,54,51,49,60,73,67,47,85,66,78,45,70,68,51,51,43,50,49,28,46,75,56,51,24,40,68,104,125,88,68,68,61,68,45,65,51,51,52,87,39,68,47,64,40,83,86,44,60,40,30,38,30,29,49,73,45,68,41,38,72,42,78,68,74,52,61,75,44,72,48,24,27,36,57,81,43,42,41,33,41,36,26,68,35,46,45,39,32,36,36,51,64,93,43,74,46,79,35,38,52,45,18,36,43,40,46,58,46,61,42,43,29,35,35,28,41,64,36,68,53,50,25,32,31,36,40,39,30,28,33,59,56,51,51,43,54,51,50,61,72,66,48,85,68,79,45,70,69,52,50,42,50,48,28,46,74,56,50,24,40,70,104